Protein AF-A0A2X2KCP7-F1 (afdb_monomer)

Solvent-accessible surface area (backbone atoms only — not comparable to full-atom values): 16794 Å² total; per-residue (Å²): 126,57,73,61,57,48,52,51,52,54,21,58,73,41,33,92,79,25,43,43,53,68,56,51,32,62,75,68,71,49,55,72,69,56,51,51,53,50,57,75,68,59,82,57,96,58,45,43,80,45,77,58,93,63,26,36,27,56,40,73,38,77,89,48,43,71,60,51,49,52,53,47,54,68,58,53,75,65,64,74,50,72,68,33,47,55,52,48,51,52,34,67,79,54,49,75,34,38,72,66,55,52,25,62,75,65,73,43,91,47,66,70,34,52,52,49,36,41,75,69,48,37,28,46,76,42,76,55,90,90,44,92,60,53,23,32,34,66,34,71,57,32,33,65,61,59,75,40,94,52,79,82,73,53,86,62,91,88,54,55,74,67,56,51,55,46,47,58,52,45,32,66,38,46,62,47,56,66,57,56,66,47,55,42,44,44,31,55,53,46,28,69,39,66,77,44,52,46,71,56,34,46,50,39,24,60,71,51,40,25,26,52,73,85,42,73,40,48,68,88,78,48,64,40,42,85,85,58,51,39,26,49,80,86,43,73,64,57,79,71,83,86,81,86,80,92,74,90,74,62,88,88,54,39,87,35,82,74,61,99,81,77,58,56,33,57,52,74,80,47,76,90,52,91,69,89,79,78,75,77,91,129

Organism: Staphylococcus aureus (NCBI:txid1280)

Radius of gyration: 26.93 Å; Cα contacts (8 Å, |Δi|>4): 310; chains: 1; bounding box: 76×55×47 Å

Structure (mmCIF, N/CA/C/O backbone):
data_AF-A0A2X2KCP7-F1
#
_entry.id   AF-A0A2X2KCP7-F1
#
loop_
_atom_site.group_PDB
_atom_site.id
_atom_site.type_symbol
_atom_site.label_atom_id
_atom_site.label_alt_id
_atom_site.label_comp_id
_atom_site.label_asym_id
_atom_site.label_entity_id
_atom_site.label_seq_id
_atom_site.pdbx_PDB_ins_code
_atom_site.Cartn_x
_atom_site.Cartn_y
_atom_site.Cartn_z
_atom_site.occupancy
_atom_site.B_iso_or_equiv
_atom_site.auth_seq_id
_atom_site.auth_comp_id
_atom_site.auth_asym_id
_atom_site.auth_atom_id
_atom_site.pdbx_PDB_model_num
ATOM 1 N N . MET A 1 1 ? 27.061 -18.441 -12.074 1.00 63.06 1 MET A N 1
ATOM 2 C CA . MET A 1 1 ? 25.600 -18.555 -11.899 1.00 63.06 1 MET A CA 1
ATOM 3 C C . MET A 1 1 ? 25.009 -18.866 -13.257 1.00 63.06 1 MET A C 1
ATOM 5 O O . MET A 1 1 ? 25.619 -18.490 -14.251 1.00 63.06 1 MET A O 1
ATOM 9 N N . ASP A 1 2 ? 23.910 -19.602 -13.300 1.00 85.75 2 ASP A N 1
ATOM 10 C CA . ASP A 1 2 ? 23.111 -19.753 -14.513 1.00 85.75 2 ASP A CA 1
ATOM 11 C C . ASP A 1 2 ? 22.306 -18.470 -14.781 1.00 85.75 2 ASP A C 1
ATOM 13 O O . ASP A 1 2 ? 22.210 -17.591 -13.921 1.00 85.75 2 ASP A O 1
ATOM 17 N N . ASN A 1 3 ? 21.729 -18.348 -15.978 1.00 84.75 3 ASN A N 1
ATOM 18 C CA . ASN A 1 3 ? 20.985 -17.146 -16.357 1.00 84.75 3 ASN A CA 1
ATOM 19 C C . ASN A 1 3 ? 19.777 -16.892 -15.434 1.00 84.75 3 ASN A C 1
ATOM 21 O O . ASN A 1 3 ? 19.446 -15.735 -15.194 1.00 84.75 3 ASN A O 1
ATOM 25 N N . HIS A 1 4 ? 19.176 -17.938 -14.848 1.00 88.88 4 HIS A N 1
ATOM 26 C CA . HIS A 1 4 ? 18.100 -17.791 -13.860 1.00 88.88 4 HIS A CA 1
ATOM 27 C C . HIS A 1 4 ? 18.601 -17.156 -12.560 1.00 88.88 4 HIS A C 1
ATOM 29 O O . HIS A 1 4 ? 17.991 -16.205 -12.076 1.00 88.88 4 HIS A O 1
ATOM 35 N N . GLY A 1 5 ? 19.730 -17.624 -12.014 1.00 90.25 5 GLY A N 1
ATOM 36 C CA . GLY A 1 5 ? 20.320 -17.035 -10.813 1.00 90.25 5 GLY A CA 1
ATOM 37 C C . GLY A 1 5 ? 20.789 -15.593 -11.023 1.00 90.25 5 GLY A C 1
ATOM 38 O O . GLY A 1 5 ? 20.675 -14.773 -10.112 1.00 90.25 5 GLY A O 1
ATOM 39 N N . ILE A 1 6 ? 21.277 -15.257 -12.224 1.00 94.38 6 ILE A N 1
ATOM 40 C CA . ILE A 1 6 ? 21.655 -13.878 -12.572 1.00 94.38 6 ILE A CA 1
ATOM 41 C C . ILE A 1 6 ? 20.408 -12.991 -12.663 1.00 94.38 6 ILE A C 1
ATOM 43 O O . ILE A 1 6 ? 20.383 -11.935 -12.035 1.00 94.38 6 ILE A O 1
ATOM 47 N N . LEU A 1 7 ? 19.363 -13.426 -13.377 1.00 94.88 7 LEU A N 1
ATOM 48 C CA . LEU A 1 7 ? 18.097 -12.695 -13.481 1.00 94.88 7 LEU A CA 1
ATOM 49 C C . LEU A 1 7 ? 17.468 -12.458 -12.100 1.00 94.88 7 LEU A C 1
ATOM 51 O O . LEU A 1 7 ? 17.093 -11.329 -11.789 1.00 94.88 7 LEU A O 1
ATOM 55 N N . GLU A 1 8 ? 17.404 -13.490 -11.254 1.00 94.75 8 GLU A N 1
ATOM 56 C CA . GLU A 1 8 ? 16.904 -13.369 -9.879 1.00 94.75 8 GLU A CA 1
ATOM 57 C C . GLU A 1 8 ? 17.719 -12.349 -9.079 1.00 94.75 8 GLU A C 1
ATOM 59 O O . GLU A 1 8 ? 17.141 -11.489 -8.422 1.00 94.75 8 GLU A O 1
ATOM 64 N N . SER A 1 9 ? 19.051 -12.398 -9.174 1.00 93.88 9 SER A N 1
ATOM 65 C CA . SER A 1 9 ? 19.932 -11.469 -8.458 1.00 93.88 9 SER A CA 1
ATOM 66 C C . SER A 1 9 ? 19.733 -10.020 -8.911 1.00 93.88 9 SER A C 1
ATOM 68 O O . SER A 1 9 ? 19.700 -9.115 -8.075 1.00 93.88 9 SER A O 1
ATOM 70 N N . LEU A 1 10 ? 19.581 -9.793 -10.220 1.00 95.06 10 LEU A N 1
ATOM 71 C CA . LEU A 1 10 ? 19.327 -8.468 -10.790 1.00 95.06 10 LEU A CA 1
ATOM 72 C C . LEU A 1 10 ? 17.987 -7.906 -10.305 1.00 95.06 10 LEU A C 1
ATOM 74 O O . LEU A 1 10 ? 17.943 -6.790 -9.790 1.00 95.06 10 LEU A O 1
ATOM 78 N N . LEU A 1 11 ? 16.914 -8.695 -10.403 1.00 92.25 11 LEU A N 1
ATOM 79 C CA . LEU A 1 11 ? 15.578 -8.274 -9.981 1.00 92.25 11 LEU A CA 1
ATOM 80 C C . LEU A 1 11 ? 15.467 -8.115 -8.459 1.00 92.25 11 LEU A C 1
ATOM 82 O O . LEU A 1 11 ? 14.824 -7.182 -7.992 1.00 92.25 11 LEU A O 1
ATOM 86 N N . PHE A 1 12 ? 16.124 -8.977 -7.678 1.00 92.75 12 PHE A N 1
ATOM 87 C CA . PHE A 1 12 ? 16.194 -8.833 -6.223 1.00 92.75 12 PHE A CA 1
ATOM 88 C C . PHE A 1 12 ? 16.907 -7.538 -5.819 1.00 92.75 12 PHE A C 1
ATOM 90 O O . PHE A 1 12 ? 16.464 -6.852 -4.903 1.00 92.75 12 PHE A O 1
ATOM 97 N N . THR A 1 13 ? 17.992 -7.190 -6.516 1.00 86.25 13 THR A N 1
ATOM 98 C CA . THR A 1 13 ? 18.746 -5.954 -6.258 1.00 86.25 13 THR A CA 1
ATOM 99 C C . THR A 1 13 ? 17.940 -4.712 -6.635 1.00 86.25 13 THR A C 1
ATOM 101 O O . THR A 1 13 ? 18.013 -3.711 -5.930 1.00 86.25 13 THR A O 1
ATOM 104 N N . ALA A 1 14 ? 17.159 -4.783 -7.716 1.00 80.19 14 ALA A N 1
ATOM 105 C CA . ALA A 1 14 ? 16.274 -3.703 -8.147 1.00 80.19 14 ALA A CA 1
ATOM 106 C C . ALA A 1 14 ? 15.055 -3.507 -7.225 1.00 80.19 14 ALA A C 1
ATOM 108 O O . ALA A 1 14 ? 14.468 -2.428 -7.195 1.00 80.19 14 ALA A O 1
ATOM 109 N N . GLY A 1 15 ? 14.680 -4.531 -6.452 1.00 79.50 15 GLY A N 1
ATOM 110 C CA . GLY A 1 15 ? 13.575 -4.455 -5.502 1.00 79.50 15 GLY A CA 1
ATOM 111 C C . GLY A 1 15 ? 12.239 -4.147 -6.182 1.00 79.50 15 GLY A C 1
ATOM 112 O O . GLY A 1 15 ? 11.925 -4.702 -7.235 1.00 79.50 15 GLY A O 1
ATOM 113 N N . ASP A 1 16 ? 11.456 -3.261 -5.565 1.00 73.75 16 ASP A N 1
ATOM 114 C CA . ASP A 1 16 ? 10.086 -2.949 -5.989 1.00 73.75 16 ASP A CA 1
ATOM 115 C C . ASP A 1 16 ? 10.025 -2.096 -7.272 1.00 73.75 16 ASP A C 1
ATOM 117 O O . ASP A 1 16 ? 9.006 -2.104 -7.961 1.00 73.75 16 ASP A O 1
ATOM 121 N N . GLU A 1 17 ? 11.107 -1.385 -7.614 1.00 73.88 17 GLU A N 1
ATOM 122 C CA . GLU A 1 17 ? 11.210 -0.607 -8.859 1.00 73.88 17 GLU A CA 1
ATOM 123 C C . GLU A 1 17 ? 11.327 -1.516 -10.091 1.00 73.88 17 GLU A C 1
ATOM 125 O O . GLU A 1 17 ? 10.847 -1.166 -11.170 1.00 73.88 17 GLU A O 1
ATOM 130 N N . GLY A 1 18 ? 11.922 -2.703 -9.925 1.00 88.00 18 GLY A N 1
ATOM 131 C CA . GLY A 1 18 ? 12.154 -3.664 -10.999 1.00 88.00 18 GLY A CA 1
ATOM 132 C C . GLY A 1 18 ? 13.149 -3.197 -12.065 1.00 88.00 18 GLY A C 1
ATOM 133 O O . GLY A 1 18 ? 13.881 -2.226 -11.896 1.00 88.00 18 GLY A O 1
ATOM 134 N N . LEU A 1 19 ? 13.199 -3.928 -13.181 1.00 91.25 19 LEU A N 1
ATOM 135 C CA . LEU A 1 19 ? 14.053 -3.613 -14.332 1.00 91.25 19 LEU A CA 1
ATOM 136 C C . LEU A 1 19 ? 13.251 -3.628 -15.631 1.00 91.25 19 LEU A C 1
ATOM 138 O O . LEU A 1 19 ? 12.444 -4.534 -15.861 1.00 91.25 19 LEU A O 1
ATOM 142 N N . ASP A 1 20 ? 13.492 -2.642 -16.493 1.00 94.38 20 ASP A N 1
ATOM 143 C CA . ASP A 1 20 ? 12.866 -2.572 -17.813 1.00 94.38 20 ASP A CA 1
ATOM 144 C C . ASP A 1 20 ? 13.364 -3.703 -18.729 1.00 94.38 20 ASP A C 1
ATOM 146 O O . ASP A 1 20 ? 14.530 -4.105 -18.683 1.00 94.38 20 ASP A O 1
ATOM 150 N N . GLU A 1 21 ? 12.487 -4.186 -19.614 1.00 94.25 21 GLU A N 1
ATOM 151 C CA . GLU A 1 21 ? 12.781 -5.225 -20.608 1.00 94.25 21 GLU A CA 1
ATOM 152 C C . GLU A 1 21 ? 14.071 -4.918 -21.382 1.00 94.25 21 GLU A C 1
ATOM 154 O O . GLU A 1 21 ? 14.902 -5.806 -21.549 1.00 94.25 21 GLU A O 1
ATOM 159 N N . LYS A 1 22 ? 14.296 -3.666 -21.801 1.00 93.69 22 LYS A N 1
ATOM 160 C CA . LYS A 1 22 ? 15.506 -3.299 -22.554 1.00 93.69 22 LYS A CA 1
ATOM 161 C C . LYS A 1 22 ? 16.770 -3.431 -21.715 1.00 93.69 22 LYS A C 1
ATOM 163 O O . LYS A 1 22 ? 17.773 -3.917 -22.227 1.00 93.69 22 LYS A O 1
ATOM 168 N N . GLN A 1 23 ? 16.708 -3.035 -20.444 1.00 93.75 23 GLN A N 1
ATOM 169 C CA . GLN A 1 23 ? 17.841 -3.145 -19.526 1.00 93.75 23 GLN A CA 1
ATOM 170 C C . GLN A 1 23 ? 18.202 -4.612 -19.294 1.00 93.75 23 GLN A C 1
ATOM 172 O O . GLN A 1 23 ? 19.376 -4.964 -19.308 1.00 93.75 23 GLN A O 1
ATOM 177 N N . LEU A 1 24 ? 17.202 -5.483 -19.130 1.00 95.81 24 LEU A N 1
ATOM 178 C CA . LEU A 1 24 ? 17.434 -6.918 -18.963 1.00 95.81 24 LEU A CA 1
ATOM 179 C C . LEU A 1 24 ? 18.049 -7.553 -20.210 1.00 95.81 24 LEU A C 1
ATOM 181 O O . LEU A 1 24 ? 18.986 -8.333 -20.079 1.00 95.81 24 LEU A O 1
ATOM 185 N N . LEU A 1 25 ? 17.560 -7.205 -21.404 1.00 96.44 25 LEU A N 1
ATOM 186 C CA . LEU A 1 25 ? 18.119 -7.704 -22.665 1.00 96.44 25 LEU A CA 1
ATOM 187 C C . LEU A 1 25 ? 19.577 -7.270 -22.854 1.00 96.44 25 LEU A C 1
ATOM 189 O O . LEU A 1 25 ? 20.400 -8.079 -23.270 1.00 96.44 25 LEU A O 1
ATOM 193 N N . GLU A 1 26 ? 19.895 -6.017 -22.517 1.00 95.81 26 GLU A N 1
ATOM 194 C CA . GLU A 1 26 ? 21.250 -5.468 -22.614 1.00 95.81 26 GLU A CA 1
ATOM 195 C C . GLU A 1 26 ? 22.205 -6.087 -21.583 1.00 95.81 26 GLU A C 1
ATOM 197 O O . GLU A 1 26 ? 23.305 -6.501 -21.937 1.00 95.81 26 GLU A O 1
ATOM 202 N N . ILE A 1 27 ? 21.789 -6.194 -20.317 1.00 95.81 27 ILE A N 1
ATOM 203 C CA . ILE A 1 27 ? 22.639 -6.712 -19.232 1.00 95.81 27 ILE A CA 1
ATOM 204 C C . ILE A 1 27 ? 22.881 -8.217 -19.375 1.00 95.81 27 ILE A C 1
ATOM 206 O O . ILE A 1 27 ? 23.988 -8.689 -19.111 1.00 95.81 27 ILE A O 1
ATOM 210 N N . LEU A 1 28 ? 21.849 -8.980 -19.746 1.00 94.19 28 LEU A N 1
ATOM 211 C CA . LEU A 1 28 ? 21.950 -10.433 -19.896 1.00 94.19 28 LEU A CA 1
ATOM 212 C C . LEU A 1 28 ? 22.522 -10.847 -21.257 1.00 94.19 28 LEU A C 1
ATOM 214 O O . LEU A 1 28 ? 22.879 -12.013 -21.406 1.00 94.19 28 LEU A O 1
ATOM 218 N N . ASP A 1 29 ? 22.610 -9.917 -22.215 1.00 95.38 29 ASP A N 1
ATOM 219 C CA . ASP A 1 29 ? 23.020 -10.164 -23.603 1.00 95.38 29 ASP A CA 1
ATOM 220 C C . ASP A 1 29 ? 22.206 -11.301 -24.250 1.00 95.38 29 ASP A C 1
ATOM 222 O O . ASP A 1 29 ? 22.735 -12.284 -24.775 1.00 95.38 29 ASP A O 1
ATOM 226 N N . ILE A 1 30 ? 20.874 -11.199 -24.153 1.00 95.44 30 ILE A N 1
ATOM 227 C CA . ILE A 1 30 ? 19.931 -12.197 -24.679 1.00 95.44 30 ILE A CA 1
ATOM 228 C C . ILE A 1 30 ? 18.851 -11.563 -25.550 1.00 95.44 30 ILE A C 1
ATOM 230 O O . ILE A 1 30 ? 18.526 -10.381 -25.447 1.00 95.44 30 ILE A O 1
ATOM 234 N N . SER A 1 31 ? 18.253 -12.385 -26.408 1.00 95.69 31 SER A N 1
ATOM 235 C CA . SER A 1 31 ? 17.076 -12.002 -27.184 1.00 95.69 31 SER A CA 1
ATOM 236 C C . SER A 1 31 ? 15.804 -11.981 -26.334 1.00 95.69 31 SER A C 1
ATOM 238 O O . SER A 1 31 ? 15.720 -12.580 -25.261 1.00 95.69 31 SER A O 1
ATOM 240 N N . LYS A 1 32 ? 14.768 -11.320 -26.857 1.00 93.81 32 LYS A N 1
ATOM 241 C CA . LYS A 1 32 ? 13.452 -11.258 -26.217 1.00 93.81 32 LYS A CA 1
ATOM 242 C C . LYS A 1 32 ? 12.838 -12.638 -25.989 1.00 93.81 32 LYS A C 1
ATOM 244 O O . LYS A 1 32 ? 12.307 -12.879 -24.912 1.00 93.81 32 LYS A O 1
ATOM 249 N N . ASP A 1 33 ? 12.949 -13.534 -26.964 1.00 94.75 33 ASP A N 1
ATOM 250 C CA . ASP A 1 33 ? 12.390 -14.886 -26.859 1.00 94.75 33 ASP A CA 1
ATOM 251 C C . ASP A 1 33 ? 13.095 -15.689 -25.758 1.00 94.75 33 ASP A C 1
ATOM 253 O O . ASP A 1 33 ? 12.444 -16.351 -24.955 1.00 94.75 33 ASP A O 1
ATOM 257 N N . GLN A 1 34 ? 14.419 -15.538 -25.647 1.00 94.56 34 GLN A N 1
ATOM 258 C CA . GLN A 1 34 ? 15.198 -16.146 -24.567 1.00 94.56 34 GLN A CA 1
ATOM 259 C C . GLN A 1 34 ? 14.837 -15.571 -23.195 1.00 94.56 34 GLN A C 1
ATOM 261 O O . GLN A 1 34 ? 14.787 -16.321 -22.227 1.00 94.56 34 GLN A O 1
ATOM 266 N N . LEU A 1 35 ? 14.577 -14.263 -23.090 1.00 94.62 35 LEU A N 1
ATOM 267 C CA . LEU A 1 35 ? 14.130 -13.653 -21.835 1.00 94.62 35 LEU A CA 1
ATOM 268 C C . LEU A 1 35 ? 12.757 -14.192 -21.410 1.00 94.62 35 LEU A C 1
ATOM 270 O O . LEU A 1 35 ? 12.562 -14.491 -20.235 1.00 94.62 35 LEU A O 1
ATOM 274 N N . VAL A 1 36 ? 11.822 -14.341 -22.352 1.00 93.19 36 VAL A N 1
ATOM 275 C CA . VAL A 1 36 ? 10.499 -14.925 -22.080 1.00 93.19 36 VAL A CA 1
ATOM 276 C C . VAL A 1 36 ? 10.642 -16.362 -21.585 1.00 93.19 36 VAL A C 1
ATOM 278 O O . VAL A 1 36 ? 10.112 -16.686 -20.526 1.00 93.19 36 VAL A O 1
ATOM 281 N N . GLU A 1 37 ? 11.421 -17.191 -22.281 1.00 93.62 37 GLU A N 1
ATOM 282 C CA . GLU A 1 37 ? 11.680 -18.578 -21.875 1.00 93.62 37 GLU A CA 1
ATOM 283 C C . GLU A 1 37 ? 12.342 -18.657 -20.489 1.00 93.62 37 GLU A C 1
ATOM 285 O O . GLU A 1 37 ? 11.990 -19.506 -19.669 1.00 93.62 37 GLU A O 1
ATOM 290 N N . LEU A 1 38 ? 13.276 -17.750 -20.194 1.00 93.94 38 LEU A N 1
ATOM 291 C CA . LEU A 1 38 ? 13.962 -17.680 -18.903 1.00 93.94 38 LEU A CA 1
ATOM 292 C C . LEU A 1 38 ? 13.004 -17.324 -17.755 1.00 93.94 38 LEU A C 1
ATOM 294 O O . LEU A 1 38 ? 13.152 -17.819 -16.641 1.00 93.94 38 LEU A O 1
ATOM 298 N N . ILE A 1 39 ? 12.013 -16.474 -18.021 1.00 93.38 39 ILE A N 1
ATOM 299 C CA . ILE A 1 39 ? 10.997 -16.084 -17.039 1.00 93.38 39 ILE A CA 1
ATOM 300 C C . ILE A 1 39 ? 9.954 -17.190 -16.862 1.00 93.38 39 ILE A C 1
ATOM 302 O O . ILE A 1 39 ? 9.570 -17.481 -15.733 1.00 93.38 39 ILE A O 1
ATOM 306 N N . GLU A 1 40 ? 9.509 -17.829 -17.945 1.00 91.25 40 GLU A N 1
ATOM 307 C CA . GLU A 1 40 ? 8.538 -18.930 -17.882 1.00 91.25 40 GLU A CA 1
ATOM 308 C C . GLU A 1 40 ? 9.088 -20.145 -17.127 1.00 91.25 40 GLU A C 1
ATOM 310 O O . GLU A 1 40 ? 8.352 -20.809 -16.396 1.00 91.25 40 GLU A O 1
ATOM 315 N N . ASN A 1 41 ? 10.390 -20.406 -17.258 1.00 91.88 41 ASN A N 1
ATOM 316 C CA . ASN A 1 41 ? 11.069 -21.493 -16.556 1.00 91.88 41 ASN A CA 1
ATOM 317 C C . ASN A 1 41 ? 11.580 -21.101 -15.159 1.00 91.88 41 ASN A C 1
ATOM 319 O O . ASN A 1 41 ? 12.076 -21.960 -14.422 1.00 91.88 41 ASN A O 1
ATOM 323 N N . TYR A 1 42 ? 11.442 -19.833 -14.760 1.00 93.12 42 TYR A N 1
ATOM 324 C CA . TYR A 1 42 ? 11.824 -19.393 -13.426 1.00 93.12 42 TYR A CA 1
ATOM 325 C C . TYR A 1 42 ? 10.922 -20.033 -12.364 1.00 93.12 42 TYR A C 1
ATOM 327 O O . TYR A 1 42 ? 9.708 -19.827 -12.323 1.00 93.12 42 TYR A O 1
ATOM 335 N N . SER A 1 43 ? 11.535 -20.780 -11.446 1.00 90.31 43 SER A N 1
ATOM 336 C CA . SER A 1 43 ? 10.834 -21.430 -10.343 1.00 90.31 43 SER A CA 1
ATOM 337 C C . SER A 1 43 ? 11.571 -21.216 -9.028 1.00 90.31 43 SER A C 1
ATOM 339 O O . SER A 1 43 ? 12.641 -21.774 -8.793 1.00 90.31 43 SER A O 1
ATOM 341 N N . SER A 1 44 ? 10.937 -20.474 -8.123 1.00 92.00 44 SER A N 1
ATOM 342 C CA . SER A 1 44 ? 11.362 -20.312 -6.733 1.00 92.00 44 SER A CA 1
ATOM 343 C C . SER A 1 44 ? 10.277 -20.803 -5.775 1.00 92.00 44 SER A C 1
ATOM 345 O O . SER A 1 44 ? 9.110 -20.934 -6.145 1.00 92.00 44 SER A O 1
ATOM 347 N N . HIS A 1 45 ? 10.641 -21.110 -4.527 1.00 90.62 45 HIS A N 1
ATOM 348 C CA . HIS A 1 45 ? 9.696 -21.624 -3.529 1.00 90.62 45 HIS A CA 1
ATOM 349 C C . HIS A 1 45 ? 8.695 -20.556 -3.077 1.00 90.62 45 HIS A C 1
ATOM 351 O O . HIS A 1 45 ? 7.516 -20.864 -2.928 1.00 90.62 45 HIS A O 1
ATOM 357 N N . GLY A 1 46 ? 9.146 -19.310 -2.901 1.00 90.12 46 GLY A N 1
ATOM 358 C CA . GLY A 1 46 ? 8.326 -18.214 -2.367 1.00 90.12 46 GLY A CA 1
ATOM 359 C C . GLY A 1 46 ? 8.249 -16.971 -3.250 1.00 90.12 46 GLY A C 1
ATOM 360 O O . GLY A 1 46 ? 7.472 -16.071 -2.940 1.00 90.12 46 GLY A O 1
ATOM 361 N N . LEU A 1 47 ? 9.027 -16.914 -4.333 1.00 94.31 47 LEU A N 1
ATOM 362 C CA . LEU A 1 47 ? 9.120 -15.752 -5.216 1.00 94.31 47 LEU A CA 1
ATOM 363 C C . LEU A 1 47 ? 8.629 -16.087 -6.626 1.00 94.31 47 LEU A C 1
ATOM 365 O O . LEU A 1 47 ? 8.652 -17.250 -7.041 1.00 94.31 47 LEU A O 1
ATOM 369 N N . ILE A 1 48 ? 8.179 -15.062 -7.342 1.00 93.56 48 ILE A N 1
ATOM 370 C CA . ILE A 1 48 ? 7.776 -15.101 -8.752 1.00 93.56 48 ILE A CA 1
ATOM 371 C C . ILE A 1 48 ? 8.206 -13.813 -9.443 1.00 93.56 48 ILE A C 1
ATOM 373 O O . ILE A 1 48 ? 8.230 -12.748 -8.829 1.00 93.56 48 ILE A O 1
ATOM 377 N N . ILE A 1 49 ? 8.488 -13.895 -10.737 1.00 94.19 49 ILE A N 1
ATOM 378 C CA . ILE A 1 49 ? 8.732 -12.715 -11.562 1.00 94.19 49 ILE A CA 1
ATOM 379 C C . ILE A 1 49 ? 7.392 -12.287 -12.163 1.00 94.19 49 ILE A C 1
ATOM 381 O O . ILE A 1 49 ? 6.727 -13.076 -12.832 1.00 94.19 49 ILE A O 1
ATOM 385 N N . GLN A 1 50 ? 6.982 -11.049 -11.905 1.00 86.94 50 GLN A N 1
ATOM 386 C CA . GLN A 1 50 ? 5.806 -10.439 -12.525 1.00 86.94 50 GLN A CA 1
ATOM 387 C C . GLN A 1 50 ? 6.224 -9.324 -13.472 1.00 86.94 50 GLN A C 1
ATOM 389 O O . GLN A 1 50 ? 7.235 -8.657 -13.261 1.00 86.94 50 GLN A O 1
ATOM 394 N N . ARG A 1 51 ? 5.419 -9.112 -14.513 1.00 86.69 51 ARG A N 1
ATOM 395 C CA . ARG A 1 51 ? 5.602 -8.036 -15.483 1.00 86.69 51 ARG A CA 1
ATOM 396 C C . ARG A 1 51 ? 4.539 -6.960 -15.273 1.00 86.69 51 ARG A C 1
ATOM 398 O O . ARG A 1 51 ? 3.348 -7.253 -15.355 1.00 86.69 51 ARG A O 1
ATOM 405 N N . PHE A 1 52 ? 4.971 -5.716 -15.103 1.00 75.88 52 PHE A N 1
ATOM 406 C CA . PHE A 1 52 ? 4.128 -4.524 -15.057 1.00 75.88 52 PHE A CA 1
ATOM 407 C C . PHE A 1 52 ? 4.530 -3.590 -16.202 1.00 75.88 52 PHE A C 1
ATOM 409 O O . PHE A 1 52 ? 5.582 -2.959 -16.174 1.00 75.88 52 PHE A O 1
ATOM 416 N N . GLY A 1 53 ? 3.717 -3.527 -17.260 1.00 84.75 53 GLY A N 1
ATOM 417 C CA . GLY A 1 53 ? 4.077 -2.772 -18.464 1.00 84.75 53 GLY A CA 1
ATOM 418 C C . GLY A 1 53 ? 5.320 -3.353 -19.150 1.00 84.75 53 GLY A C 1
ATOM 419 O O . GLY A 1 53 ? 5.275 -4.466 -19.682 1.00 84.75 53 GLY A O 1
ATOM 420 N N . THR A 1 54 ? 6.423 -2.605 -19.168 1.00 85.50 54 THR A N 1
ATOM 421 C CA . THR A 1 54 ? 7.730 -3.059 -19.684 1.00 85.50 54 THR A CA 1
ATOM 422 C C . THR A 1 54 ? 8.694 -3.502 -18.588 1.00 85.50 54 THR A C 1
ATOM 424 O O . THR A 1 54 ? 9.747 -4.046 -18.906 1.00 85.50 54 THR A O 1
ATOM 427 N N . THR A 1 55 ? 8.318 -3.341 -17.322 1.00 85.62 55 THR A N 1
ATOM 428 C CA . THR A 1 55 ? 9.162 -3.631 -16.165 1.00 85.62 55 THR A CA 1
ATOM 429 C C . THR A 1 55 ? 8.887 -5.026 -15.623 1.00 85.62 55 THR A C 1
ATOM 431 O O . THR A 1 55 ? 7.732 -5.443 -15.506 1.00 85.62 55 THR A O 1
ATOM 434 N N . TYR A 1 56 ? 9.943 -5.742 -15.254 1.00 90.25 56 TYR A N 1
ATOM 435 C CA . TYR A 1 56 ? 9.866 -7.004 -14.528 1.00 90.25 56 TYR A CA 1
ATOM 436 C C . TYR A 1 56 ? 10.276 -6.790 -13.074 1.00 90.25 56 TYR A C 1
ATOM 438 O O . TYR A 1 56 ? 11.253 -6.097 -12.798 1.00 90.25 56 TYR A O 1
ATOM 446 N N . VAL A 1 57 ? 9.529 -7.389 -12.149 1.00 85.25 57 VAL A N 1
ATOM 447 C CA . VAL A 1 57 ? 9.707 -7.240 -10.700 1.00 85.25 57 VAL A CA 1
ATOM 448 C C . VAL A 1 57 ? 9.692 -8.618 -10.053 1.00 85.25 57 VAL A C 1
ATOM 450 O O . VAL A 1 57 ? 8.837 -9.455 -10.365 1.00 85.25 57 VAL A O 1
ATOM 453 N N . LEU A 1 58 ? 10.618 -8.854 -9.125 1.00 90.88 58 LEU A N 1
ATOM 454 C CA . LEU A 1 58 ? 10.591 -10.042 -8.281 1.00 90.88 58 LEU A CA 1
ATOM 455 C C . LEU A 1 58 ? 9.605 -9.810 -7.135 1.00 90.88 58 LEU A C 1
ATOM 457 O O . LEU A 1 58 ? 9.795 -8.941 -6.293 1.00 90.88 58 LEU A O 1
ATOM 461 N N . THR A 1 59 ? 8.535 -10.590 -7.108 1.00 87.75 59 THR A N 1
ATOM 462 C CA . THR A 1 59 ? 7.449 -10.462 -6.133 1.00 87.75 59 THR A CA 1
ATOM 463 C C . THR A 1 59 ? 7.280 -11.751 -5.343 1.00 87.75 59 THR A C 1
ATOM 465 O O . THR A 1 59 ? 7.883 -12.784 -5.643 1.00 87.75 59 THR A O 1
ATOM 468 N N . THR A 1 60 ? 6.457 -11.698 -4.303 1.00 88.44 60 THR A N 1
ATOM 469 C CA . THR A 1 60 ? 6.143 -12.870 -3.488 1.00 88.44 60 THR A CA 1
ATOM 470 C C . THR A 1 60 ? 4.962 -13.638 -4.064 1.00 88.44 60 THR A C 1
ATOM 472 O O . THR A 1 60 ? 4.038 -13.083 -4.660 1.00 88.44 60 THR A O 1
ATOM 475 N N . LYS A 1 61 ? 4.994 -14.952 -3.872 1.00 89.88 61 LYS A N 1
ATOM 476 C CA . LYS A 1 61 ? 3.887 -15.845 -4.191 1.00 89.88 61 LYS A CA 1
ATOM 477 C C . LYS A 1 61 ? 2.667 -15.561 -3.316 1.00 89.88 61 LYS A C 1
ATOM 479 O O . LYS A 1 61 ? 2.799 -15.264 -2.128 1.00 89.88 61 LYS A O 1
ATOM 484 N N . LYS A 1 62 ? 1.467 -15.719 -3.885 1.00 80.06 62 LYS A N 1
ATOM 485 C CA . LYS A 1 62 ? 0.193 -15.437 -3.200 1.00 80.06 62 LYS A CA 1
ATOM 486 C C . LYS A 1 62 ? -0.011 -16.314 -1.960 1.00 80.06 62 LYS A C 1
ATOM 488 O O . LYS A 1 62 ? -0.628 -15.883 -0.996 1.00 80.06 62 LYS A O 1
ATOM 493 N N . GLU A 1 63 ? 0.547 -17.517 -1.952 1.00 88.75 63 GLU A N 1
ATOM 494 C CA . GLU A 1 63 ? 0.517 -18.455 -0.829 1.00 88.75 63 GLU A CA 1
ATOM 495 C C . GLU A 1 63 ? 1.171 -17.881 0.436 1.00 88.75 63 GLU A C 1
ATOM 497 O O . GLU A 1 63 ? 0.788 -18.242 1.548 1.00 88.75 63 GLU A O 1
ATOM 502 N N . ALA A 1 64 ? 2.129 -16.961 0.284 1.00 83.19 64 ALA A N 1
ATOM 503 C CA . ALA A 1 64 ? 2.786 -16.294 1.401 1.00 83.19 64 ALA A CA 1
ATOM 504 C C . ALA A 1 64 ? 1.999 -15.084 1.940 1.00 83.19 64 ALA A C 1
ATOM 506 O O . ALA A 1 64 ? 2.424 -14.509 2.944 1.00 83.19 64 ALA A O 1
ATOM 507 N N . SER A 1 65 ? 0.868 -14.696 1.324 1.00 76.25 65 SER A N 1
ATOM 508 C CA . SER A 1 65 ? 0.180 -13.432 1.637 1.00 76.25 65 SER A CA 1
ATOM 509 C C . SER A 1 65 ? -0.170 -13.310 3.118 1.00 76.25 65 SER A C 1
ATOM 511 O O . SER A 1 65 ? 0.166 -12.305 3.724 1.00 76.25 65 SER A O 1
ATOM 513 N N . MET A 1 66 ? -0.709 -14.368 3.737 1.00 78.75 66 MET A N 1
ATOM 514 C CA . MET A 1 66 ? -1.077 -14.371 5.159 1.00 78.75 66 MET A CA 1
ATOM 515 C C . MET A 1 66 ? 0.105 -14.020 6.076 1.00 78.75 66 MET A C 1
ATOM 517 O O . MET A 1 66 ? -0.050 -13.266 7.034 1.00 78.75 66 MET A O 1
ATOM 521 N N . TYR A 1 67 ? 1.292 -14.563 5.801 1.00 82.38 67 TYR A N 1
ATOM 522 C CA . TYR A 1 67 ? 2.484 -14.317 6.616 1.00 82.38 67 TYR A CA 1
ATOM 523 C C . TYR A 1 67 ? 3.086 -12.937 6.339 1.00 82.38 67 TYR A C 1
ATOM 525 O O . TYR A 1 67 ? 3.582 -12.278 7.253 1.00 82.38 67 TYR A O 1
ATOM 533 N N . ILE A 1 68 ? 3.025 -12.485 5.086 1.00 77.88 68 ILE A N 1
ATOM 534 C CA . ILE A 1 68 ? 3.468 -11.148 4.683 1.00 77.88 68 ILE A CA 1
ATOM 535 C C . ILE A 1 68 ? 2.552 -10.083 5.292 1.00 77.88 68 ILE A C 1
ATOM 537 O O . ILE A 1 68 ? 3.049 -9.092 5.815 1.00 77.88 68 ILE A O 1
ATOM 541 N N . GLU A 1 69 ? 1.239 -10.310 5.305 1.00 68.31 69 GLU A N 1
ATOM 542 C CA . GLU A 1 69 ? 0.248 -9.469 5.981 1.00 68.31 69 GLU A CA 1
ATOM 543 C C . GLU A 1 69 ? 0.566 -9.360 7.474 1.00 68.31 69 GLU A C 1
ATOM 545 O O . GLU A 1 69 ? 0.687 -8.250 7.979 1.00 68.31 69 GLU A O 1
ATOM 550 N N . GLN A 1 70 ? 0.828 -10.475 8.165 1.00 69.44 70 GLN A N 1
ATOM 551 C CA . GLN A 1 70 ? 1.238 -10.456 9.577 1.00 69.44 70 GLN A CA 1
ATOM 552 C C . GLN A 1 70 ? 2.549 -9.691 9.809 1.00 69.44 70 GLN A C 1
ATOM 554 O O . GLN A 1 70 ? 2.670 -8.942 10.781 1.00 69.44 70 GLN A O 1
ATOM 559 N N . LEU A 1 71 ? 3.537 -9.853 8.924 1.00 68.62 71 LEU A N 1
ATOM 560 C CA . LEU A 1 71 ? 4.795 -9.106 8.983 1.00 68.62 71 LEU A CA 1
ATOM 561 C C . LEU A 1 71 ? 4.555 -7.601 8.795 1.00 68.62 71 LEU A C 1
ATOM 563 O O . LEU A 1 71 ? 5.153 -6.786 9.500 1.00 68.62 71 LEU A O 1
ATOM 567 N N . ILE A 1 72 ? 3.684 -7.229 7.857 1.00 61.00 72 ILE A N 1
ATOM 568 C CA . ILE A 1 72 ? 3.294 -5.840 7.610 1.00 61.00 72 ILE A CA 1
ATOM 569 C C . ILE A 1 72 ? 2.500 -5.292 8.797 1.00 61.00 72 ILE A C 1
ATOM 571 O O . ILE A 1 72 ? 2.768 -4.169 9.193 1.00 61.00 72 ILE A O 1
ATOM 575 N N . GLU A 1 73 ? 1.594 -6.053 9.412 1.00 56.88 73 GLU A N 1
ATOM 576 C CA . GLU A 1 73 ? 0.820 -5.651 10.598 1.00 56.88 73 GLU A CA 1
ATOM 577 C C . GLU A 1 73 ? 1.704 -5.435 11.833 1.00 56.88 73 GLU A C 1
ATOM 579 O O . GLU A 1 73 ? 1.541 -4.461 12.569 1.00 56.88 73 GLU A O 1
ATOM 584 N N . GLN A 1 74 ? 2.704 -6.294 12.042 1.00 57.44 74 GLN A N 1
ATOM 585 C CA . GLN A 1 74 ? 3.713 -6.074 13.082 1.00 57.44 74 GLN A CA 1
ATOM 586 C C . GLN A 1 74 ? 4.545 -4.821 12.795 1.00 57.44 74 GLN A C 1
ATOM 588 O O . GLN A 1 74 ? 4.862 -4.062 13.712 1.00 57.44 74 GLN A O 1
ATOM 593 N N . LYS A 1 75 ? 4.857 -4.562 11.520 1.00 49.38 75 LYS A N 1
ATOM 594 C CA . LYS A 1 75 ? 5.515 -3.322 11.099 1.00 49.38 75 LYS A CA 1
ATOM 595 C C . LYS A 1 75 ? 4.574 -2.111 11.138 1.00 49.38 75 LYS A C 1
ATOM 597 O O . LYS A 1 75 ? 5.070 -1.016 11.353 1.00 49.38 75 LYS A O 1
ATOM 602 N N . SER A 1 76 ? 3.254 -2.261 10.997 1.00 48.78 76 SER A N 1
ATOM 603 C CA . SER A 1 76 ? 2.265 -1.168 10.921 1.00 48.78 76 SER A CA 1
ATOM 604 C C . SER A 1 76 ? 1.846 -0.612 12.283 1.00 48.78 76 SER A C 1
ATOM 606 O O . SER A 1 76 ? 1.259 0.470 12.346 1.00 48.78 76 SER A O 1
ATOM 608 N N . GLN A 1 77 ? 2.269 -1.242 13.389 1.00 47.09 77 GLN A N 1
ATOM 609 C CA . GLN A 1 77 ? 2.291 -0.595 14.714 1.00 47.09 77 GLN A CA 1
ATOM 610 C C . GLN A 1 77 ? 3.109 0.715 14.724 1.00 47.09 77 GLN A C 1
ATOM 612 O O . GLN A 1 77 ? 3.026 1.511 15.655 1.00 47.09 77 GLN A O 1
ATOM 617 N N . MET A 1 78 ? 3.839 0.990 13.644 1.00 49.50 78 MET A N 1
ATOM 618 C CA . MET A 1 78 ? 4.479 2.249 13.297 1.00 49.50 78 MET A CA 1
ATOM 619 C C . MET A 1 78 ? 3.527 3.379 12.848 1.00 49.50 78 MET A C 1
ATOM 621 O O . MET A 1 78 ? 3.930 4.175 11.995 1.00 49.50 78 MET A O 1
ATOM 625 N N . LYS A 1 79 ? 2.324 3.518 13.426 1.00 60.75 79 LYS A N 1
ATOM 626 C CA . LYS A 1 79 ? 1.485 4.710 13.196 1.00 60.75 79 LYS A CA 1
ATOM 627 C C . LYS A 1 79 ? 2.279 5.977 13.527 1.00 60.75 79 LYS A C 1
ATOM 629 O O . LYS A 1 79 ? 2.981 6.035 14.539 1.00 60.75 79 LYS A O 1
ATOM 634 N N . LEU A 1 80 ? 2.209 6.975 12.650 1.00 66.25 80 LEU A N 1
ATOM 635 C CA . LEU A 1 80 ? 2.759 8.291 12.953 1.00 66.25 80 LEU A CA 1
ATOM 636 C C . LEU A 1 80 ? 1.927 8.901 14.081 1.00 66.25 80 LEU A C 1
ATOM 638 O O . LEU A 1 80 ? 0.699 8.827 14.069 1.00 66.25 80 LEU A O 1
ATOM 642 N N . SER A 1 81 ? 2.597 9.463 15.085 1.00 73.44 81 SER A N 1
ATOM 643 C CA . SER A 1 81 ? 1.903 10.268 16.087 1.00 73.44 81 SER A CA 1
ATOM 644 C C . SER A 1 81 ? 1.329 11.518 15.422 1.00 73.44 81 SER A C 1
ATOM 646 O O . SER A 1 81 ? 1.839 11.960 14.393 1.00 73.44 81 SER A O 1
ATOM 648 N N . GLN A 1 82 ? 0.313 12.128 16.032 1.00 71.69 82 GLN A N 1
ATOM 649 C CA . GLN A 1 82 ? -0.262 13.388 15.549 1.00 71.69 82 GLN A CA 1
ATOM 650 C C . GLN A 1 82 ? 0.823 14.458 15.331 1.00 71.69 82 GLN A C 1
ATOM 652 O O . GLN A 1 82 ? 0.918 15.040 14.260 1.00 71.69 82 GLN A O 1
ATOM 657 N N . ALA A 1 83 ? 1.749 14.596 16.286 1.00 75.75 83 ALA A N 1
ATOM 658 C CA . ALA A 1 83 ? 2.889 15.502 16.161 1.00 75.75 83 ALA A CA 1
ATOM 659 C C . ALA A 1 83 ? 3.835 15.165 14.990 1.00 75.75 83 ALA A C 1
ATOM 661 O O . ALA A 1 83 ? 4.461 16.063 14.437 1.00 75.75 83 ALA A O 1
ATOM 662 N N . ALA A 1 84 ? 3.980 13.887 14.623 1.00 81.69 84 ALA A N 1
ATOM 663 C CA . ALA A 1 84 ? 4.784 13.490 13.470 1.00 81.69 84 ALA A CA 1
ATOM 664 C C . ALA A 1 84 ? 4.053 13.736 12.145 1.00 81.69 84 ALA A C 1
ATOM 666 O O . ALA A 1 84 ? 4.702 14.125 11.179 1.00 81.69 84 ALA A O 1
ATOM 667 N N . MET A 1 85 ? 2.730 13.558 12.110 1.00 83.19 85 MET A N 1
ATOM 668 C CA . MET A 1 85 ? 1.903 13.913 10.954 1.00 83.19 85 MET A CA 1
ATOM 669 C C . MET A 1 85 ? 1.911 15.419 10.699 1.00 83.19 85 MET A C 1
ATOM 671 O O . MET A 1 85 ? 2.175 15.825 9.578 1.00 83.19 85 MET A O 1
ATOM 675 N N . GLU A 1 86 ? 1.740 16.244 11.733 1.00 82.12 86 GLU A N 1
ATOM 676 C CA . GLU A 1 86 ? 1.813 17.707 11.603 1.00 82.12 86 GLU A CA 1
ATOM 677 C C . GLU A 1 86 ? 3.154 18.166 11.017 1.00 82.12 86 GLU A C 1
ATOM 679 O O . GLU A 1 86 ? 3.202 18.969 10.088 1.00 82.12 86 GLU A O 1
ATOM 684 N N . VAL A 1 87 ? 4.264 17.630 11.537 1.00 88.69 87 VAL A N 1
ATOM 685 C CA . VAL A 1 87 ? 5.603 17.951 11.024 1.00 88.69 87 VAL A CA 1
ATOM 686 C C . VAL A 1 87 ? 5.775 17.469 9.586 1.00 88.69 87 VAL A C 1
ATOM 688 O O . VAL A 1 87 ? 6.379 18.177 8.784 1.00 88.69 87 VAL A O 1
ATOM 691 N N . LEU A 1 88 ? 5.245 16.292 9.248 1.00 89.94 88 LEU A N 1
ATOM 692 C CA . LEU A 1 88 ? 5.296 15.763 7.890 1.00 89.94 88 LEU A CA 1
ATOM 693 C C . LEU A 1 88 ? 4.534 16.658 6.909 1.00 89.94 88 LEU A C 1
ATOM 695 O O . LEU A 1 88 ? 5.080 16.974 5.856 1.00 89.94 88 LEU A O 1
ATOM 699 N N . SER A 1 89 ? 3.334 17.115 7.271 1.00 86.69 89 SER A N 1
ATOM 700 C CA . SER A 1 89 ? 2.538 18.034 6.452 1.00 86.69 89 SER A CA 1
ATOM 701 C C . SER A 1 89 ? 3.257 19.366 6.246 1.00 86.69 89 SER A C 1
ATOM 703 O O . SER A 1 89 ? 3.354 19.844 5.119 1.00 86.69 89 SER A O 1
ATOM 705 N N . ILE A 1 90 ? 3.844 19.936 7.305 1.00 89.56 90 ILE A N 1
ATOM 706 C 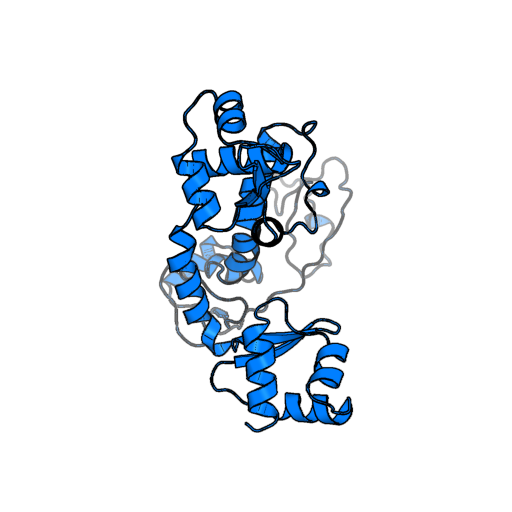CA . ILE A 1 90 ? 4.620 21.182 7.199 1.00 89.56 90 ILE A CA 1
ATOM 707 C C . ILE A 1 90 ? 5.775 21.025 6.213 1.00 89.56 90 ILE A C 1
ATOM 709 O O . ILE A 1 90 ? 5.960 21.896 5.365 1.00 89.56 90 ILE A O 1
ATOM 713 N N . ILE A 1 91 ? 6.526 19.923 6.300 1.00 92.19 91 ILE A N 1
ATOM 714 C CA . ILE A 1 91 ? 7.634 19.645 5.380 1.00 92.19 91 ILE A CA 1
ATOM 715 C C . ILE A 1 91 ? 7.109 19.471 3.954 1.00 92.19 91 ILE A C 1
ATOM 717 O O . ILE A 1 91 ? 7.636 20.104 3.050 1.00 92.19 91 ILE A O 1
ATOM 721 N N . ALA A 1 92 ? 6.065 18.669 3.745 1.00 89.81 92 ALA A N 1
ATOM 722 C CA . ALA A 1 92 ? 5.533 18.380 2.416 1.00 89.81 92 ALA A CA 1
ATOM 723 C C . ALA A 1 92 ? 5.103 19.647 1.653 1.00 89.81 92 ALA A C 1
ATOM 725 O O . ALA A 1 92 ? 5.437 19.785 0.479 1.00 89.81 92 ALA A O 1
ATOM 726 N N . TYR A 1 93 ? 4.447 20.596 2.330 1.00 86.62 93 TYR A N 1
ATOM 727 C CA . TYR A 1 93 ? 3.953 21.829 1.703 1.00 86.62 93 TYR A CA 1
ATOM 728 C C . TYR A 1 93 ? 4.984 22.944 1.560 1.00 86.62 93 TYR A C 1
ATOM 730 O O . TYR A 1 93 ? 4.835 23.806 0.700 1.00 86.62 93 TYR A O 1
ATOM 738 N N . ASN A 1 94 ? 6.006 22.967 2.414 1.00 88.62 94 ASN A N 1
ATOM 739 C CA . ASN A 1 94 ? 6.921 24.106 2.491 1.00 88.62 94 ASN A CA 1
ATOM 740 C C . ASN A 1 94 ? 8.369 23.737 2.160 1.00 88.62 94 ASN A C 1
ATOM 742 O O . ASN A 1 94 ? 9.248 24.591 2.259 1.00 88.62 94 ASN A O 1
ATOM 746 N N . GLN A 1 95 ? 8.640 22.479 1.799 1.00 91.38 95 GLN A N 1
ATOM 747 C CA . GLN A 1 95 ? 9.986 22.041 1.455 1.00 91.38 95 GLN A CA 1
ATOM 748 C C . GLN A 1 95 ? 10.596 22.880 0.321 1.00 91.38 95 GLN A C 1
ATOM 750 O O . GLN A 1 95 ? 9.899 23.249 -0.626 1.00 91.38 95 GLN A O 1
ATOM 755 N N . PRO A 1 96 ? 11.917 23.126 0.356 1.00 92.88 96 PRO A N 1
ATOM 756 C CA . PRO A 1 96 ? 12.878 22.703 1.385 1.00 92.88 96 PRO A CA 1
ATOM 757 C C . PRO A 1 96 ? 12.807 23.539 2.685 1.00 92.88 96 PRO A C 1
ATOM 759 O O . PRO A 1 96 ? 12.812 24.766 2.618 1.00 92.88 96 PRO A O 1
ATOM 762 N N . LEU A 1 97 ? 12.807 22.881 3.861 1.00 92.25 97 LEU A N 1
ATOM 763 C CA . LEU A 1 97 ? 12.776 23.541 5.188 1.00 92.25 97 LEU A CA 1
ATOM 764 C C . LEU A 1 97 ? 13.880 23.081 6.146 1.00 92.25 97 LEU A C 1
ATOM 766 O O . LEU A 1 97 ? 14.158 21.888 6.262 1.00 92.25 97 LEU A O 1
ATOM 770 N N . SER A 1 98 ? 14.444 23.991 6.944 1.00 91.50 98 SER A N 1
ATOM 771 C CA . SER A 1 98 ? 15.364 23.612 8.018 1.00 91.50 98 SER A CA 1
ATOM 772 C C . SER A 1 98 ? 14.603 23.166 9.270 1.00 91.50 98 SER A C 1
ATOM 774 O O . SER A 1 98 ? 13.426 23.474 9.466 1.00 91.50 98 SER A O 1
ATOM 776 N N . ARG A 1 99 ? 15.291 22.469 10.185 1.00 88.81 99 ARG A N 1
ATOM 777 C CA . ARG A 1 99 ? 14.701 22.099 11.487 1.00 88.81 99 ARG A CA 1
ATOM 778 C C . ARG A 1 99 ? 14.199 23.314 12.267 1.00 88.81 99 ARG A C 1
ATOM 780 O O . ARG A 1 99 ? 13.157 23.232 12.906 1.00 88.81 99 ARG A O 1
ATOM 787 N N . SER A 1 100 ? 14.929 24.424 12.188 1.00 87.12 100 SER A N 1
ATOM 788 C CA . SER A 1 100 ? 14.579 25.672 12.862 1.00 87.12 100 SER A CA 1
ATOM 789 C C . SER A 1 100 ? 13.305 26.293 12.288 1.00 87.12 100 SER A C 1
ATOM 791 O O . SER A 1 100 ? 12.496 26.817 13.047 1.00 87.12 100 SER A O 1
ATOM 793 N N . ASP A 1 101 ? 13.099 26.197 10.971 1.00 90.44 101 ASP A N 1
ATOM 794 C CA . ASP A 1 101 ? 11.901 26.733 10.314 1.00 90.44 101 ASP A CA 1
ATOM 795 C C . ASP A 1 101 ? 10.650 25.956 10.741 1.00 90.44 101 ASP A C 1
ATOM 797 O O . ASP A 1 101 ? 9.615 26.547 11.039 1.00 90.44 101 ASP A O 1
ATOM 801 N N . ILE A 1 102 ? 10.762 24.631 10.870 1.00 90.88 102 ILE A N 1
ATOM 802 C CA . ILE A 1 102 ? 9.673 23.776 11.364 1.00 90.88 102 ILE A CA 1
ATOM 803 C C . ILE A 1 102 ? 9.300 24.143 12.805 1.00 90.88 102 ILE A C 1
ATOM 805 O O . ILE A 1 102 ? 8.117 24.244 13.132 1.00 90.88 102 ILE A O 1
ATOM 809 N N . GLU A 1 103 ? 10.292 24.339 13.677 1.00 87.25 103 GLU A N 1
ATOM 810 C CA . GLU A 1 103 ? 10.045 24.756 15.063 1.00 87.25 103 GLU A CA 1
ATOM 811 C C . GLU A 1 103 ? 9.410 26.145 15.140 1.00 87.25 103 GLU A C 1
ATOM 813 O O . GLU A 1 103 ? 8.536 26.361 15.980 1.00 87.25 103 GLU A O 1
ATOM 818 N N . LEU A 1 104 ? 9.792 27.059 14.244 1.00 87.88 104 LEU A N 1
ATOM 819 C CA . LEU A 1 104 ? 9.182 28.381 14.143 1.00 87.88 104 LEU A CA 1
ATOM 820 C C . LEU A 1 104 ? 7.708 28.287 13.723 1.00 87.88 1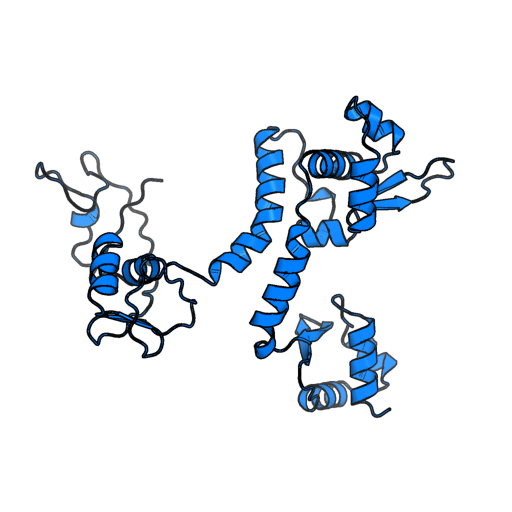04 LEU A C 1
ATOM 822 O O . LEU A 1 104 ? 6.862 28.917 14.353 1.00 87.88 104 LEU A O 1
ATOM 826 N N . ILE A 1 105 ? 7.392 27.463 12.718 1.00 87.00 105 ILE A N 1
ATOM 827 C CA . ILE A 1 105 ? 6.017 27.252 12.235 1.00 87.00 105 ILE A CA 1
ATOM 828 C C . ILE A 1 105 ? 5.148 26.609 13.325 1.00 87.00 105 ILE A C 1
ATOM 830 O O . ILE A 1 105 ? 4.041 27.073 13.584 1.00 87.00 105 ILE A O 1
ATOM 834 N N . ARG A 1 106 ? 5.645 25.572 14.013 1.00 84.12 106 ARG A N 1
ATOM 835 C CA . ARG A 1 106 ? 4.873 24.870 15.060 1.00 84.12 106 ARG A CA 1
ATOM 836 C C . ARG A 1 106 ? 4.866 25.584 16.408 1.00 84.12 106 ARG A C 1
ATOM 838 O O . ARG A 1 106 ? 4.081 25.218 17.277 1.00 84.12 106 ARG A O 1
ATOM 845 N N . SER A 1 107 ? 5.756 26.554 16.620 1.00 79.44 107 SER A N 1
ATOM 846 C CA . SER A 1 107 ? 6.007 27.204 17.918 1.00 79.44 107 SER A CA 1
ATOM 847 C C . SER A 1 107 ? 6.387 26.243 19.063 1.00 79.44 107 SER A C 1
ATOM 849 O O . SER A 1 107 ? 6.417 26.644 20.227 1.00 79.44 107 SER A O 1
ATOM 851 N N . ILE A 1 108 ? 6.691 24.975 18.757 1.00 82.12 108 ILE A N 1
ATOM 852 C CA . ILE A 1 108 ? 7.083 23.931 19.713 1.00 82.12 108 ILE A CA 1
ATOM 853 C C . ILE A 1 108 ? 8.201 23.053 19.138 1.00 82.12 108 ILE A C 1
ATOM 855 O O . ILE A 1 108 ? 8.363 22.926 17.921 1.00 82.12 108 ILE A O 1
ATOM 859 N N . ASN A 1 109 ? 8.961 22.403 20.026 1.00 79.06 109 ASN A N 1
ATOM 860 C CA . ASN A 1 109 ? 10.058 21.523 19.626 1.00 79.06 109 ASN A CA 1
ATOM 861 C C . ASN A 1 109 ? 9.554 20.361 18.755 1.00 79.06 109 ASN A C 1
ATOM 863 O O . ASN A 1 109 ? 8.592 19.668 19.102 1.00 79.06 109 ASN A O 1
ATOM 867 N N . SER A 1 110 ? 10.234 20.140 17.632 1.00 86.81 110 SER A N 1
ATOM 868 C CA . SER A 1 110 ? 9.824 19.166 16.609 1.00 86.81 110 SER A CA 1
ATOM 869 C C . SER A 1 110 ? 10.879 18.092 16.344 1.00 86.81 110 SER A C 1
ATOM 871 O O . SER A 1 110 ? 10.717 17.243 15.468 1.00 86.81 110 SER A O 1
ATOM 873 N N . ASP A 1 111 ? 11.948 18.069 17.137 1.00 83.69 111 ASP A N 1
ATOM 874 C CA . ASP A 1 111 ? 13.161 17.307 16.849 1.00 83.69 111 ASP A CA 1
ATOM 875 C C . ASP A 1 111 ? 12.930 15.783 16.929 1.00 83.69 111 ASP A C 1
ATOM 877 O O . ASP A 1 111 ? 13.454 15.008 16.125 1.00 83.69 111 ASP A O 1
ATOM 881 N N . GLY A 1 112 ? 12.076 15.336 17.858 1.00 79.69 112 GLY A N 1
ATOM 882 C CA . GLY A 1 112 ? 11.661 13.932 17.969 1.00 79.69 112 GLY A CA 1
ATOM 883 C C . GLY A 1 112 ? 10.802 13.454 16.792 1.00 79.69 112 GLY A C 1
ATOM 884 O O . GLY A 1 112 ? 10.984 12.335 16.303 1.00 79.69 112 GLY A O 1
ATOM 885 N N . ALA A 1 113 ? 9.907 14.312 16.298 1.00 85.00 113 ALA A N 1
ATOM 886 C CA . ALA A 1 113 ? 9.080 14.029 15.128 1.00 85.00 113 ALA A CA 1
ATOM 887 C C . ALA A 1 113 ? 9.940 13.955 13.859 1.00 85.00 113 ALA A C 1
ATOM 889 O O . ALA A 1 113 ? 9.871 12.962 13.139 1.00 85.00 113 ALA A O 1
ATOM 890 N N . VAL A 1 114 ? 10.843 14.920 13.655 1.00 88.50 114 VAL A N 1
ATOM 891 C CA . VAL A 1 114 ? 11.801 14.919 12.537 1.00 88.50 114 VAL A CA 1
ATOM 892 C C . VAL A 1 114 ? 12.664 13.654 12.542 1.00 88.50 114 VAL A C 1
ATOM 894 O O . VAL A 1 114 ? 12.762 12.974 11.522 1.00 88.50 114 VAL A O 1
ATOM 897 N N . LYS A 1 115 ? 13.248 13.274 13.690 1.00 83.06 115 LYS A N 1
ATOM 898 C CA . LYS A 1 115 ? 14.030 12.026 13.810 1.00 83.06 115 LYS A CA 1
ATOM 899 C C . LYS A 1 115 ? 13.210 10.795 13.436 1.00 83.06 115 LYS A C 1
ATOM 901 O O . LYS A 1 115 ? 13.724 9.903 12.769 1.00 83.06 115 LYS A O 1
ATOM 906 N N . THR A 1 116 ? 11.946 10.758 13.849 1.00 78.81 116 THR A N 1
ATOM 907 C CA . THR A 1 116 ? 11.030 9.654 13.541 1.00 78.81 116 THR A CA 1
ATOM 908 C C . THR A 1 116 ? 10.729 9.572 12.044 1.00 78.81 116 THR A C 1
ATOM 910 O O . THR A 1 116 ? 10.743 8.477 11.489 1.00 78.81 116 THR A O 1
ATOM 913 N N . LEU A 1 117 ? 10.490 10.707 11.383 1.00 86.38 117 LEU A N 1
ATOM 914 C CA . LEU A 1 117 ? 10.203 10.765 9.946 1.00 86.38 117 LEU A CA 1
ATOM 915 C C . LEU A 1 117 ? 11.413 10.361 9.098 1.00 86.38 117 LEU A C 1
ATOM 917 O O . LEU A 1 117 ? 11.254 9.586 8.156 1.00 86.38 117 LEU A O 1
ATOM 921 N N . ILE A 1 118 ? 12.616 10.797 9.487 1.00 85.50 118 ILE A N 1
ATOM 922 C CA . ILE A 1 118 ? 13.870 10.371 8.850 1.00 85.50 118 ILE A CA 1
ATOM 923 C C . ILE A 1 118 ? 14.102 8.874 9.060 1.00 85.50 118 ILE A C 1
ATOM 925 O O . ILE A 1 118 ? 14.387 8.153 8.110 1.00 85.50 118 ILE A O 1
ATOM 929 N N . ALA A 1 119 ? 13.932 8.372 10.287 1.00 77.12 119 ALA A N 1
ATOM 930 C CA . ALA A 1 119 ? 14.100 6.948 10.584 1.00 77.12 119 ALA A CA 1
ATOM 931 C C . ALA A 1 119 ? 13.104 6.056 9.821 1.00 77.12 119 ALA A C 1
ATOM 933 O O . ALA A 1 119 ? 13.417 4.909 9.514 1.00 77.12 119 ALA A O 1
ATOM 934 N N . LYS A 1 120 ? 11.911 6.579 9.513 1.00 76.81 120 LYS A N 1
ATOM 935 C CA . LYS A 1 120 ? 10.897 5.912 8.682 1.00 76.81 120 LYS A CA 1
ATOM 936 C C . LYS A 1 120 ? 11.115 6.108 7.180 1.00 76.81 120 LYS A C 1
ATOM 938 O O . LYS A 1 120 ? 10.360 5.537 6.403 1.00 76.81 120 LYS A O 1
ATOM 943 N N . GLY A 1 121 ? 12.103 6.908 6.778 1.00 79.19 121 GLY A N 1
ATOM 944 C CA . GLY A 1 121 ? 12.430 7.178 5.381 1.00 79.19 121 GLY A CA 1
ATOM 945 C C . GLY A 1 121 ? 11.422 8.059 4.644 1.00 79.19 121 GLY A C 1
ATOM 946 O O . GLY A 1 121 ? 11.498 8.128 3.427 1.00 79.19 121 GLY A O 1
ATOM 947 N N . LEU A 1 122 ? 10.483 8.716 5.336 1.00 84.56 122 LEU A N 1
ATOM 948 C CA . LEU A 1 122 ? 9.483 9.604 4.713 1.00 84.56 122 LEU A CA 1
ATOM 949 C C . LEU A 1 122 ? 10.052 10.990 4.382 1.00 84.56 122 LEU A C 1
ATOM 951 O O . LEU A 1 122 ? 9.534 11.696 3.523 1.00 84.56 122 LEU A O 1
ATOM 955 N N . VAL A 1 123 ? 11.106 11.382 5.095 1.00 92.50 123 VAL A N 1
ATOM 956 C CA . VAL A 1 123 ? 11.799 12.661 4.943 1.00 92.50 123 VAL A CA 1
ATOM 957 C C . VAL A 1 123 ? 13.295 12.389 4.941 1.00 92.50 123 VAL A C 1
ATOM 959 O O . VAL A 1 123 ? 13.777 11.552 5.704 1.00 92.50 123 VAL A O 1
ATOM 962 N N . GLU A 1 124 ? 14.047 13.127 4.139 1.00 93.50 124 GLU A N 1
ATOM 963 C CA . GLU A 1 124 ? 15.505 13.099 4.138 1.00 93.50 124 GLU A CA 1
ATOM 964 C C . GLU A 1 124 ? 16.098 14.500 4.309 1.00 93.50 124 GLU A C 1
ATOM 966 O O . GLU A 1 124 ? 15.456 15.514 4.039 1.00 93.50 124 GLU A O 1
ATOM 971 N N . ALA A 1 125 ? 17.340 14.554 4.791 1.00 92.50 125 ALA A N 1
ATOM 972 C CA . ALA A 1 125 ? 18.071 15.792 5.017 1.00 92.50 125 ALA A CA 1
ATOM 973 C C . ALA A 1 125 ? 19.107 15.995 3.900 1.00 92.50 125 ALA A C 1
ATOM 975 O O . ALA A 1 125 ? 20.100 15.266 3.841 1.00 92.50 125 ALA A O 1
ATOM 976 N N . LYS A 1 126 ? 18.906 16.994 3.036 1.00 88.25 126 LYS A N 1
ATOM 977 C CA . LYS A 1 126 ? 19.831 17.367 1.954 1.00 88.25 126 LYS A CA 1
ATOM 978 C C . LYS A 1 126 ? 20.450 18.740 2.196 1.00 88.25 126 LYS A C 1
ATOM 980 O O . LYS A 1 126 ? 19.842 19.635 2.777 1.00 88.25 126 LYS A O 1
ATOM 985 N N . VAL A 1 127 ? 21.686 18.922 1.738 1.00 82.25 127 VAL A N 1
ATOM 986 C CA . VAL A 1 127 ? 22.305 20.251 1.663 1.00 82.25 127 VAL A CA 1
ATOM 987 C C . VAL A 1 127 ? 21.858 20.879 0.351 1.00 82.25 127 VAL A C 1
ATOM 989 O O . VAL A 1 127 ? 22.177 20.366 -0.718 1.00 82.25 127 VAL A O 1
ATOM 992 N N . VAL A 1 128 ? 21.100 21.967 0.436 1.00 74.88 128 VAL A N 1
ATOM 993 C CA . VAL A 1 128 ? 20.555 22.675 -0.727 1.00 74.88 128 VAL A CA 1
ATOM 994 C C . VAL A 1 128 ? 21.203 24.059 -0.800 1.00 74.88 128 VAL A C 1
ATOM 996 O O . VAL A 1 128 ? 21.344 24.734 0.219 1.00 74.88 128 VAL A O 1
ATOM 999 N N . ASN A 1 129 ? 21.610 24.478 -2.003 1.00 64.88 129 ASN A N 1
ATOM 1000 C CA . ASN A 1 129 ? 22.103 25.831 -2.307 1.00 64.88 129 ASN A CA 1
ATOM 1001 C C . ASN A 1 129 ? 23.250 26.340 -1.404 1.00 64.88 129 ASN A C 1
ATOM 1003 O O . ASN A 1 129 ? 23.200 27.474 -0.933 1.00 64.88 129 ASN A O 1
ATOM 1007 N N . GLU A 1 130 ? 24.265 25.508 -1.132 1.00 63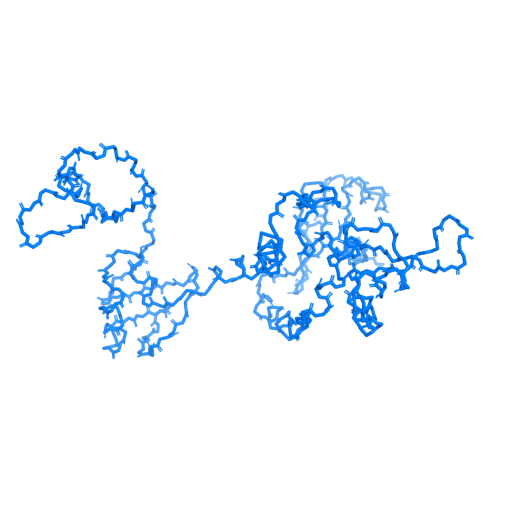.12 130 GLU A N 1
ATOM 1008 C CA . GLU A 1 130 ? 25.461 25.864 -0.330 1.00 63.12 130 GLU A CA 1
ATOM 1009 C C . GLU A 1 130 ? 25.173 26.392 1.094 1.00 63.12 130 GLU A C 1
ATOM 1011 O O . GLU A 1 130 ? 26.061 26.909 1.781 1.00 63.12 130 GLU A O 1
ATOM 1016 N N . GLN A 1 131 ? 23.940 26.240 1.586 1.00 60.47 131 GLN A N 1
ATOM 1017 C CA . GLN A 1 131 ? 23.583 26.629 2.943 1.00 60.47 131 GLN A CA 1
ATOM 1018 C C . GLN A 1 131 ? 24.231 25.691 3.967 1.00 60.47 131 GLN A C 1
ATOM 1020 O O . GLN A 1 131 ? 24.347 24.484 3.763 1.00 60.47 131 GLN A O 1
ATOM 1025 N N . ARG A 1 132 ? 24.645 26.247 5.116 1.00 63.34 132 ARG A N 1
ATOM 1026 C CA . ARG A 1 132 ? 25.284 25.469 6.195 1.00 63.34 132 ARG A CA 1
ATOM 1027 C C . ARG A 1 132 ? 24.326 24.510 6.907 1.00 63.34 132 ARG A C 1
ATOM 1029 O O . ARG A 1 132 ? 24.790 23.553 7.521 1.00 63.34 132 ARG A O 1
ATOM 1036 N N . SER A 1 133 ? 23.023 24.779 6.879 1.00 76.38 133 SER A N 1
ATOM 1037 C CA . SER A 1 133 ? 22.008 23.946 7.524 1.00 76.38 133 SER A CA 1
ATOM 1038 C C . SER A 1 133 ? 21.440 22.924 6.549 1.00 76.38 133 SER A C 1
ATOM 1040 O O . SER A 1 133 ? 21.118 23.249 5.409 1.00 76.38 133 SER A O 1
ATOM 1042 N N . GLN A 1 134 ? 21.271 21.693 7.027 1.00 85.06 134 GLN A N 1
ATOM 1043 C CA . GLN A 1 134 ? 20.548 20.668 6.286 1.00 85.06 134 GLN A CA 1
ATOM 1044 C C . GLN A 1 134 ? 19.076 21.068 6.143 1.00 85.06 134 GLN A C 1
ATOM 1046 O O . GLN A 1 134 ? 18.434 21.446 7.127 1.00 85.06 134 GLN A O 1
ATOM 1051 N N . GLN A 1 135 ? 18.572 20.960 4.921 1.00 92.44 135 GLN A N 1
ATOM 1052 C CA . GLN A 1 135 ? 17.180 21.165 4.555 1.00 92.44 135 GLN A CA 1
ATOM 1053 C C . GLN A 1 135 ? 16.477 19.807 4.502 1.00 92.44 135 GLN A C 1
ATOM 1055 O O . GLN A 1 135 ? 17.056 18.815 4.060 1.00 92.44 135 GLN A O 1
ATOM 1060 N N . LEU A 1 136 ? 15.245 19.754 4.978 1.00 93.94 136 LEU A N 1
ATOM 1061 C CA . LEU A 1 136 ? 14.400 18.572 5.008 1.00 93.94 136 LEU A CA 1
ATOM 1062 C C . LEU A 1 136 ? 13.456 18.601 3.812 1.00 93.94 136 LEU A C 1
ATOM 1064 O O . LEU A 1 136 ? 12.812 19.621 3.552 1.00 93.94 136 LEU A O 1
ATOM 1068 N N . ILE A 1 137 ? 13.396 17.473 3.111 1.00 94.00 137 ILE A N 1
ATOM 1069 C CA . ILE A 1 137 ? 12.520 17.245 1.963 1.00 94.00 137 ILE A CA 1
ATOM 1070 C C . ILE A 1 137 ? 11.853 15.868 2.075 1.00 94.00 137 ILE A C 1
ATOM 1072 O O . ILE A 1 137 ? 12.386 14.967 2.725 1.00 94.00 137 ILE A O 1
ATOM 1076 N N . THR A 1 138 ? 10.695 15.694 1.451 1.00 91.81 138 THR A N 1
ATOM 1077 C CA . THR A 1 138 ? 10.010 14.407 1.301 1.00 91.81 138 THR A CA 1
ATOM 1078 C C . THR A 1 138 ? 10.760 13.494 0.335 1.00 91.81 138 THR A C 1
ATOM 1080 O O . THR A 1 138 ? 11.397 13.965 -0.606 1.00 91.81 138 THR A O 1
ATOM 1083 N N . THR A 1 139 ? 10.657 12.186 0.547 1.00 88.38 139 THR A N 1
ATOM 1084 C CA . THR A 1 139 ? 11.293 11.158 -0.293 1.00 88.38 139 THR A CA 1
ATOM 1085 C C . THR A 1 139 ? 10.310 10.531 -1.286 1.00 88.38 139 THR A C 1
ATOM 1087 O O . THR A 1 139 ? 9.097 10.709 -1.179 1.00 88.38 139 THR A O 1
ATOM 1090 N N . ASP A 1 140 ? 10.802 9.682 -2.186 1.00 82.31 140 ASP A N 1
ATOM 1091 C CA . ASP A 1 140 ? 9.935 8.863 -3.048 1.00 82.31 140 ASP A CA 1
ATOM 1092 C C . ASP A 1 140 ? 9.074 7.884 -2.233 1.00 82.31 140 ASP A C 1
ATOM 1094 O O . ASP A 1 140 ? 7.936 7.579 -2.589 1.00 82.31 140 ASP A O 1
ATOM 1098 N N . LEU A 1 141 ? 9.572 7.436 -1.072 1.00 72.75 141 LEU A N 1
ATOM 1099 C CA . LEU A 1 141 ? 8.781 6.631 -0.143 1.00 72.75 141 LEU A CA 1
ATOM 1100 C C . LEU A 1 141 ? 7.563 7.406 0.375 1.00 72.75 141 LEU A C 1
ATOM 1102 O O . LEU A 1 141 ? 6.508 6.804 0.553 1.00 72.75 141 LEU A O 1
ATOM 1106 N N . PHE A 1 142 ? 7.677 8.719 0.597 1.00 83.06 142 PHE A N 1
ATOM 1107 C CA . PHE A 1 142 ? 6.519 9.550 0.917 1.00 83.06 142 PHE A CA 1
ATOM 1108 C C . PHE A 1 142 ? 5.499 9.517 -0.228 1.00 83.06 142 PHE A C 1
ATOM 1110 O O . PHE A 1 142 ? 4.362 9.118 0.009 1.00 83.06 142 PHE A O 1
ATOM 1117 N N . LEU A 1 143 ? 5.904 9.808 -1.468 1.00 76.31 143 LEU A N 1
ATOM 1118 C CA . LEU A 1 143 ? 4.998 9.789 -2.628 1.00 76.31 143 LEU A CA 1
ATOM 1119 C C . LEU A 1 143 ? 4.267 8.440 -2.758 1.00 76.31 143 LEU A C 1
ATOM 1121 O O . LEU A 1 143 ? 3.039 8.389 -2.837 1.00 76.31 143 LEU A O 1
ATOM 1125 N N . ASN A 1 144 ? 5.011 7.339 -2.627 1.00 59.03 144 ASN A N 1
ATOM 1126 C CA . ASN A 1 144 ? 4.481 5.975 -2.665 1.00 59.03 144 ASN A CA 1
ATOM 1127 C C . ASN A 1 144 ? 3.514 5.655 -1.513 1.00 59.03 144 ASN A C 1
ATOM 1129 O O . ASN A 1 144 ? 2.531 4.935 -1.703 1.00 59.03 144 ASN A O 1
ATOM 1133 N N . VAL A 1 145 ? 3.788 6.146 -0.302 1.00 63.88 145 VAL A N 1
ATOM 1134 C CA . VAL A 1 145 ? 2.912 5.950 0.866 1.00 63.88 145 VAL A CA 1
ATOM 1135 C C . VAL A 1 145 ? 1.618 6.748 0.722 1.00 63.88 145 VAL A C 1
ATOM 1137 O O . VAL A 1 145 ? 0.563 6.250 1.116 1.00 63.88 145 VAL A O 1
ATOM 1140 N N . PHE A 1 146 ? 1.691 7.944 0.139 1.00 67.69 146 PHE A N 1
ATOM 1141 C CA . PHE A 1 146 ? 0.561 8.855 -0.044 1.00 67.69 146 PHE A CA 1
ATOM 1142 C C . PHE A 1 146 ? -0.129 8.712 -1.410 1.00 67.69 146 PHE A C 1
ATOM 1144 O O . PHE A 1 146 ? -1.106 9.403 -1.664 1.00 67.69 146 PHE A O 1
ATOM 1151 N N . GLY A 1 147 ? 0.310 7.780 -2.262 1.00 60.47 147 GLY A N 1
ATOM 1152 C CA . GLY A 1 147 ? -0.361 7.448 -3.523 1.00 60.47 147 GLY A CA 1
ATOM 1153 C C . GLY A 1 147 ? -0.380 8.585 -4.548 1.00 60.47 147 GLY A C 1
ATOM 1154 O O . GLY A 1 147 ? -1.275 8.619 -5.391 1.00 60.47 147 GLY A O 1
ATOM 1155 N N . ILE A 1 148 ? 0.583 9.501 -4.465 1.00 73.06 148 ILE A N 1
ATOM 1156 C CA . ILE A 1 148 ? 0.739 10.653 -5.359 1.00 73.06 148 ILE A CA 1
ATOM 1157 C C . ILE A 1 148 ? 1.968 10.455 -6.247 1.00 73.06 148 ILE A C 1
ATOM 1159 O O . ILE A 1 148 ? 2.914 9.776 -5.852 1.00 73.06 148 ILE A O 1
ATOM 1163 N N . SER A 1 149 ? 1.944 10.997 -7.465 1.00 66.12 149 SER A N 1
ATOM 1164 C CA . SER A 1 149 ? 3.029 10.782 -8.438 1.00 66.12 149 SER A CA 1
ATOM 1165 C C . SER A 1 149 ? 4.124 11.838 -8.319 1.00 66.12 149 SER A C 1
ATOM 1167 O O . SER A 1 149 ? 5.271 11.588 -8.684 1.00 66.12 149 SER A O 1
ATOM 1169 N N . ASN A 1 150 ? 3.769 13.020 -7.826 1.00 78.31 150 ASN A N 1
ATOM 1170 C CA . ASN A 1 150 ? 4.672 14.132 -7.571 1.00 78.31 150 ASN A CA 1
ATOM 1171 C C . ASN A 1 150 ? 4.134 14.973 -6.398 1.00 78.31 150 ASN A C 1
ATOM 1173 O O . ASN A 1 150 ? 3.029 14.734 -5.909 1.00 78.31 150 ASN A O 1
ATOM 1177 N N . ILE A 1 151 ? 4.936 15.913 -5.897 1.00 78.62 151 ILE A N 1
ATOM 1178 C CA . ILE A 1 151 ? 4.563 16.712 -4.721 1.00 78.62 151 ILE A CA 1
ATOM 1179 C C . ILE A 1 151 ? 3.478 17.747 -5.046 1.00 78.62 151 ILE A C 1
ATOM 1181 O O . ILE A 1 151 ? 2.710 18.141 -4.172 1.00 78.62 151 ILE A O 1
ATOM 1185 N N . GLU A 1 152 ? 3.392 18.176 -6.299 1.00 78.31 152 GLU A N 1
ATOM 1186 C CA . GLU A 1 152 ? 2.416 19.147 -6.782 1.00 78.31 152 GLU A CA 1
ATOM 1187 C C . GLU A 1 152 ? 0.987 18.581 -6.819 1.00 78.31 152 GLU A C 1
ATOM 1189 O O . GLU A 1 152 ? 0.032 19.353 -6.857 1.00 78.31 152 GLU A O 1
ATOM 1194 N N . ASP A 1 153 ? 0.835 17.255 -6.739 1.00 72.88 153 ASP A N 1
ATOM 1195 C CA . ASP A 1 153 ? -0.451 16.563 -6.588 1.00 72.88 153 ASP A CA 1
ATOM 1196 C C . ASP A 1 153 ? -1.055 16.724 -5.170 1.00 72.88 153 ASP A C 1
ATOM 1198 O O . ASP A 1 153 ? -2.136 16.195 -4.891 1.00 72.88 153 ASP A O 1
ATOM 1202 N N . LEU A 1 154 ? -0.362 17.405 -4.245 1.00 74.81 154 LEU A N 1
ATOM 1203 C CA . LEU A 1 154 ? -0.899 17.704 -2.918 1.00 74.81 154 LEU A CA 1
ATOM 1204 C C . LEU A 1 154 ? -2.034 18.748 -2.987 1.00 74.81 154 LEU A C 1
ATOM 1206 O O . LEU A 1 154 ? -1.929 19.715 -3.745 1.00 74.81 154 LEU A O 1
ATOM 1210 N N . PRO A 1 155 ? -3.093 18.603 -2.165 1.00 70.62 155 PRO A N 1
ATOM 1211 C CA . PRO A 1 155 ? -4.181 19.576 -2.072 1.00 70.62 155 PRO A CA 1
ATOM 1212 C C . PRO A 1 155 ? -3.667 20.987 -1.786 1.00 70.62 155 PRO A C 1
ATOM 1214 O O . PRO A 1 155 ? -2.799 21.187 -0.942 1.00 70.62 155 PRO A O 1
ATOM 1217 N N . THR A 1 156 ? -4.201 21.996 -2.462 1.00 61.78 156 THR A N 1
ATOM 1218 C CA . THR A 1 156 ? -3.792 23.385 -2.217 1.00 61.78 156 THR A CA 1
ATOM 1219 C C . THR A 1 156 ? -4.437 23.940 -0.947 1.00 61.78 156 THR A C 1
ATOM 1221 O O . THR A 1 156 ? -5.590 23.647 -0.658 1.00 61.78 156 THR A O 1
ATOM 1224 N N . THR A 1 157 ? -3.735 24.827 -0.234 1.00 53.22 157 THR A N 1
ATOM 1225 C CA . THR A 1 157 ? -4.144 25.460 1.044 1.00 53.22 157 THR A CA 1
ATOM 1226 C C . THR A 1 157 ? -5.385 26.375 0.971 1.00 53.22 157 THR A C 1
ATOM 1228 O O . THR A 1 157 ? -5.630 27.146 1.894 1.00 53.22 157 THR A O 1
ATOM 1231 N N . GLU A 1 158 ? -6.123 26.370 -0.142 1.00 52.19 158 GLU A N 1
ATOM 1232 C CA . GLU A 1 158 ? -7.440 27.018 -0.268 1.00 52.19 158 GLU A CA 1
ATOM 1233 C C . GLU A 1 158 ? -8.591 26.078 0.150 1.00 52.19 158 GLU A C 1
ATOM 1235 O O . GLU A 1 158 ? -9.735 26.520 0.241 1.00 52.19 158 GLU A O 1
ATOM 1240 N N . GLU A 1 159 ? -8.287 24.806 0.427 1.00 46.44 159 GLU A N 1
ATOM 1241 C CA . GLU A 1 159 ? -9.200 23.793 0.967 1.00 46.44 159 GLU A CA 1
ATOM 1242 C C . GLU A 1 159 ? -9.044 23.717 2.502 1.00 46.44 159 GLU A C 1
ATOM 1244 O O . GLU A 1 159 ? -7.923 23.758 3.013 1.00 46.44 159 GLU A O 1
ATOM 1249 N N . ASP A 1 160 ? -10.165 23.684 3.238 1.00 51.97 160 ASP A N 1
ATOM 1250 C CA . ASP A 1 160 ? -10.235 23.802 4.708 1.00 51.97 160 ASP A CA 1
ATOM 1251 C C . ASP A 1 160 ? -9.281 22.824 5.435 1.00 51.97 160 ASP A C 1
ATOM 1253 O O . ASP A 1 160 ? -9.119 21.673 5.023 1.00 51.97 160 ASP A O 1
ATOM 1257 N N . ASP A 1 161 ? -8.728 23.230 6.589 1.00 54.62 161 ASP A N 1
ATOM 1258 C CA . ASP A 1 161 ? -7.851 22.397 7.443 1.00 54.62 161 ASP A CA 1
ATOM 1259 C C . ASP A 1 161 ? -8.457 20.999 7.745 1.00 54.62 161 ASP A C 1
ATOM 1261 O O . ASP A 1 161 ? -7.741 20.009 7.921 1.00 54.62 161 ASP A O 1
ATOM 1265 N N . GLU A 1 162 ? -9.792 20.888 7.754 1.00 52.59 162 GLU A N 1
ATOM 1266 C CA . GLU A 1 162 ? -10.524 19.625 7.920 1.00 52.59 162 GLU A CA 1
ATOM 1267 C C . GLU A 1 162 ? -10.405 18.681 6.707 1.00 52.59 162 GLU A C 1
ATOM 1269 O O . GLU A 1 162 ? -10.309 17.463 6.891 1.00 52.59 162 GLU A O 1
ATOM 1274 N N . GLU A 1 163 ? -10.374 19.202 5.476 1.00 51.22 163 GLU A N 1
ATOM 1275 C CA . GLU A 1 163 ? -10.112 18.414 4.263 1.00 51.22 163 GLU A CA 1
ATOM 1276 C C . GLU A 1 163 ? -8.656 17.958 4.210 1.00 51.22 163 GLU A C 1
ATOM 1278 O O . GLU A 1 163 ? -8.392 16.831 3.787 1.00 51.22 163 GLU A O 1
ATOM 1283 N N . MET A 1 164 ? -7.724 18.758 4.734 1.00 53.38 164 MET A N 1
ATOM 1284 C CA . MET A 1 164 ? -6.309 18.397 4.851 1.00 53.38 164 MET A CA 1
ATOM 1285 C C . MET A 1 164 ? -6.111 17.220 5.813 1.00 53.38 164 MET A C 1
ATOM 1287 O O . MET A 1 164 ? -5.533 16.191 5.441 1.00 53.38 164 MET A O 1
ATOM 1291 N N . ASP A 1 165 ? -6.648 17.313 7.029 1.00 55.62 165 ASP A N 1
ATOM 1292 C CA . ASP A 1 165 ? -6.595 16.220 8.003 1.00 55.62 165 ASP A CA 1
ATOM 1293 C C . ASP A 1 165 ? -7.340 14.978 7.498 1.00 55.62 165 ASP A C 1
ATOM 1295 O O . ASP A 1 165 ? -6.873 13.845 7.685 1.00 55.62 165 ASP A O 1
ATOM 1299 N N . ALA A 1 166 ? -8.466 15.163 6.800 1.00 55.69 166 ALA A N 1
ATOM 1300 C CA . ALA A 1 166 ? -9.197 14.080 6.156 1.00 55.69 166 ALA A CA 1
ATOM 1301 C C . ALA A 1 166 ? -8.427 13.468 4.980 1.00 55.69 166 ALA A C 1
ATOM 1303 O O . ALA A 1 166 ? -8.527 12.259 4.787 1.00 55.69 166 ALA A O 1
ATOM 1304 N N . PHE A 1 167 ? -7.648 14.233 4.218 1.00 59.62 167 PHE A N 1
ATOM 1305 C CA . PHE A 1 167 ? -6.832 13.757 3.100 1.00 59.62 167 PHE A CA 1
ATOM 1306 C C . PHE A 1 167 ? -5.677 12.894 3.604 1.00 59.62 167 PHE A C 1
ATOM 1308 O O . PHE A 1 167 ? -5.569 11.730 3.215 1.00 59.62 167 PHE A O 1
ATOM 1315 N N . PHE A 1 168 ? -4.891 13.387 4.565 1.00 56.84 168 PHE A N 1
ATOM 1316 C CA . PHE A 1 168 ? -3.802 12.615 5.173 1.00 56.84 168 PHE A CA 1
ATOM 1317 C C . PHE A 1 168 ? -4.322 11.401 5.959 1.00 56.84 168 PHE A C 1
ATOM 1319 O O . PHE A 1 168 ? -3.744 10.314 5.869 1.00 56.84 168 PHE A O 1
ATOM 1326 N N . SER A 1 169 ? -5.458 11.529 6.655 1.00 56.72 169 SER A N 1
ATOM 1327 C CA . SER A 1 169 ? -6.116 10.392 7.314 1.00 56.72 169 SER A CA 1
ATOM 1328 C C . SER A 1 169 ? -6.667 9.385 6.304 1.00 56.72 169 SER A C 1
ATOM 1330 O O . SER A 1 169 ? -6.507 8.181 6.491 1.00 56.72 169 SER A O 1
ATOM 1332 N N . ASN A 1 170 ? -7.289 9.836 5.210 1.00 53.34 170 ASN A N 1
ATOM 1333 C CA . ASN A 1 170 ? -7.795 8.953 4.160 1.00 53.34 170 ASN A CA 1
ATOM 1334 C C . ASN A 1 170 ? -6.670 8.289 3.375 1.00 53.34 170 ASN A C 1
ATOM 1336 O O . ASN A 1 170 ? -6.875 7.160 2.958 1.00 53.34 170 ASN A O 1
ATOM 1340 N N . LEU A 1 171 ? -5.512 8.920 3.189 1.00 50.72 171 LEU A N 1
ATOM 1341 C CA . LEU A 1 171 ? -4.371 8.343 2.475 1.00 50.72 171 LEU A CA 1
ATOM 1342 C C . LEU A 1 171 ? -3.657 7.266 3.289 1.00 50.72 171 LEU A C 1
ATOM 1344 O O . LEU A 1 171 ? -3.436 6.164 2.785 1.00 50.72 171 LEU A O 1
ATOM 1348 N N . VAL A 1 172 ? -3.427 7.516 4.582 1.00 50.34 172 VAL A N 1
ATOM 1349 C CA . VAL A 1 172 ? -2.968 6.476 5.520 1.00 50.34 172 VAL A CA 1
ATOM 1350 C C . VAL A 1 172 ? -3.979 5.322 5.569 1.00 50.34 172 VAL A C 1
ATOM 1352 O O . VAL A 1 172 ? -3.597 4.149 5.597 1.00 50.34 172 VAL A O 1
ATOM 1355 N N . ASN A 1 173 ? -5.272 5.641 5.471 1.00 47.34 173 ASN A N 1
ATOM 1356 C CA . ASN A 1 173 ? -6.343 4.654 5.438 1.00 47.34 173 ASN A CA 1
ATOM 1357 C C . ASN A 1 173 ? -6.635 4.086 4.037 1.00 47.34 173 ASN A C 1
ATOM 1359 O O . ASN A 1 173 ? -7.412 3.144 3.949 1.00 47.34 173 ASN A O 1
ATOM 1363 N N . GLN A 1 174 ? -6.074 4.589 2.931 1.00 42.56 174 GLN A N 1
ATOM 1364 C CA . GLN A 1 174 ? -6.415 4.108 1.580 1.00 42.56 174 GLN A CA 1
ATOM 1365 C C . GLN A 1 174 ? -5.764 2.750 1.324 1.00 42.56 174 GLN A C 1
ATOM 1367 O O . GLN A 1 174 ? -6.415 1.854 0.780 1.00 42.56 174 GLN A O 1
ATOM 1372 N N . LYS A 1 175 ? -4.556 2.528 1.857 1.00 42.00 175 LYS A N 1
ATOM 1373 C CA . LYS A 1 175 ? -3.969 1.185 1.956 1.00 42.00 175 LYS A CA 1
ATOM 1374 C C . LYS A 1 175 ? -4.764 0.294 2.918 1.00 42.00 175 LYS A C 1
ATOM 1376 O O . LYS A 1 175 ? -5.033 -0.856 2.577 1.00 42.00 175 LYS A O 1
ATOM 1381 N N . GLU A 1 176 ? -5.263 0.831 4.041 1.00 38.16 176 GLU A N 1
ATOM 1382 C CA . GLU A 1 176 ? -6.196 0.098 4.917 1.00 38.16 176 GLU A CA 1
ATOM 1383 C C . GLU A 1 176 ? -7.532 -0.216 4.224 1.00 38.16 176 GLU A C 1
ATOM 1385 O O . GLU A 1 176 ? -8.105 -1.253 4.519 1.00 38.16 176 GLU A O 1
ATOM 1390 N N . LYS A 1 177 ? -8.042 0.604 3.295 1.00 36.75 177 LYS A N 1
ATOM 1391 C CA . LYS A 1 177 ? -9.332 0.419 2.593 1.00 36.75 177 LYS A CA 1
ATOM 1392 C C . LYS A 1 177 ? -9.217 -0.568 1.431 1.00 36.75 177 LYS A C 1
ATOM 1394 O O . LYS A 1 177 ? -10.172 -1.293 1.148 1.00 36.75 177 LYS A O 1
ATOM 1399 N N . ILE A 1 178 ? -8.043 -0.632 0.799 1.00 41.22 178 ILE A N 1
ATOM 1400 C CA . ILE A 1 178 ? -7.676 -1.693 -0.147 1.00 41.22 178 ILE A CA 1
ATOM 1401 C C . ILE A 1 178 ? -7.498 -3.024 0.614 1.00 41.22 178 ILE A C 1
ATOM 1403 O O . ILE A 1 178 ? -8.030 -4.036 0.165 1.00 41.22 178 ILE A O 1
ATOM 1407 N N . MET A 1 179 ? -6.884 -3.017 1.809 1.00 38.38 179 MET A N 1
ATOM 1408 C CA . MET A 1 179 ? -6.687 -4.211 2.659 1.00 38.38 179 MET A CA 1
ATOM 1409 C C . MET A 1 179 ? -7.951 -4.685 3.409 1.00 38.38 179 MET A C 1
ATOM 1411 O O . MET A 1 179 ? -8.219 -5.879 3.490 1.00 38.38 179 MET A O 1
ATOM 1415 N N . THR A 1 180 ? -8.800 -3.790 3.925 1.00 36.16 180 THR A N 1
ATOM 1416 C CA . THR A 1 180 ? -10.048 -4.152 4.644 1.00 36.16 180 THR A CA 1
ATOM 1417 C C . THR A 1 180 ? -11.159 -4.632 3.718 1.00 36.16 180 THR A C 1
ATOM 1419 O O . THR A 1 180 ? -12.181 -5.138 4.190 1.00 36.16 180 THR A O 1
ATOM 1422 N N . LYS A 1 181 ? -10.956 -4.551 2.399 1.00 45.59 181 LYS A N 1
ATOM 1423 C CA . LYS A 1 181 ? -11.838 -5.181 1.416 1.00 45.59 181 LYS A CA 1
ATOM 1424 C C . LYS A 1 181 ? -11.772 -6.718 1.469 1.00 45.59 181 LYS A C 1
ATOM 1426 O O . LYS A 1 181 ? -12.669 -7.365 0.932 1.00 45.59 181 LYS A O 1
ATOM 1431 N N . GLU A 1 182 ? -10.777 -7.297 2.150 1.00 54.44 182 GLU A N 1
ATOM 1432 C CA . GLU A 1 182 ? -10.567 -8.749 2.211 1.00 54.44 182 GLU A CA 1
ATOM 1433 C C . GLU A 1 182 ? -11.314 -9.481 3.331 1.00 54.44 182 GLU A C 1
ATOM 1435 O O . GLU A 1 182 ? -11.456 -10.692 3.236 1.00 54.44 182 GLU A O 1
ATOM 1440 N N . LEU A 1 183 ? -11.816 -8.821 4.380 1.00 66.31 183 LEU A N 1
ATOM 1441 C CA . LEU A 1 183 ? -12.509 -9.517 5.475 1.00 66.31 183 LEU A CA 1
ATOM 1442 C C . LEU A 1 183 ? -13.798 -8.796 5.870 1.00 66.31 183 LEU A C 1
ATOM 1444 O O . LEU A 1 183 ? -13.808 -7.843 6.652 1.00 66.31 183 LEU A O 1
ATOM 1448 N N . GLU A 1 184 ? -14.921 -9.291 5.353 1.00 79.88 184 GLU A N 1
ATOM 1449 C CA . GLU A 1 184 ? -16.261 -8.801 5.670 1.00 79.88 184 GLU A CA 1
ATOM 1450 C C . GLU A 1 184 ? -16.908 -9.672 6.758 1.00 79.88 184 GLU A C 1
ATOM 1452 O O . GLU A 1 184 ? -16.734 -10.884 6.787 1.00 79.88 184 GLU A O 1
ATOM 1457 N N . ARG A 1 185 ? -17.681 -9.080 7.679 1.00 88.44 185 ARG A N 1
ATOM 1458 C CA . ARG A 1 185 ? -18.427 -9.863 8.684 1.00 88.44 185 ARG A CA 1
ATOM 1459 C C . ARG A 1 185 ? -19.414 -10.813 7.993 1.00 88.44 185 ARG A C 1
ATOM 1461 O O . ARG A 1 185 ? -20.168 -10.371 7.125 1.00 88.44 185 ARG A O 1
ATOM 1468 N N . LEU A 1 186 ? -19.479 -12.071 8.424 1.00 88.94 186 LEU A N 1
ATOM 1469 C CA . LEU A 1 186 ? -20.302 -13.124 7.814 1.00 88.94 186 LEU A CA 1
ATOM 1470 C C . LEU A 1 186 ? -21.779 -12.720 7.673 1.00 88.94 186 LEU A C 1
ATOM 1472 O O . LEU A 1 186 ? -22.363 -12.879 6.605 1.00 88.94 186 LEU A O 1
ATOM 1476 N N . GLN A 1 187 ? -22.376 -12.085 8.685 1.00 88.12 187 GLN A N 1
ATOM 1477 C CA . GLN A 1 187 ? -23.764 -11.613 8.595 1.00 88.12 187 GLN A CA 1
ATOM 1478 C C . GLN A 1 187 ? -23.960 -10.469 7.588 1.00 88.12 187 GLN A C 1
ATOM 1480 O O . GLN A 1 187 ? -25.048 -10.302 7.038 1.00 88.12 187 GLN A O 1
ATOM 1485 N N . LYS A 1 188 ? -22.920 -9.657 7.350 1.00 86.25 188 LYS A N 1
ATOM 1486 C CA . LYS A 1 188 ? -22.941 -8.597 6.334 1.00 86.25 188 LYS A CA 1
ATOM 1487 C C . LYS A 1 188 ? -22.846 -9.221 4.946 1.00 86.25 188 LYS A C 1
ATOM 1489 O O . LYS A 1 188 ? -23.612 -8.831 4.073 1.00 86.25 188 LYS A O 1
ATOM 1494 N N . ARG A 1 189 ? -21.994 -10.233 4.792 1.00 86.19 189 ARG A N 1
ATOM 1495 C CA . ARG A 1 189 ? -21.825 -11.009 3.565 1.00 86.19 189 ARG A CA 1
ATOM 1496 C C . ARG A 1 189 ? -23.110 -11.726 3.133 1.00 86.19 189 ARG A C 1
ATOM 1498 O O . ARG A 1 189 ? -23.541 -11.542 2.003 1.00 86.19 189 ARG A O 1
ATOM 1505 N N . ILE A 1 190 ? -23.765 -12.440 4.053 1.00 86.69 190 ILE A N 1
ATOM 1506 C CA . ILE A 1 190 ? -25.062 -13.110 3.821 1.00 86.69 190 ILE A CA 1
ATOM 1507 C C . ILE A 1 190 ? -26.171 -12.100 3.491 1.00 86.69 190 ILE A C 1
ATOM 1509 O O . ILE A 1 190 ? -27.067 -12.378 2.702 1.00 86.69 190 ILE A O 1
ATOM 1513 N N . ALA A 1 191 ? -26.137 -10.909 4.093 1.00 82.19 191 ALA A N 1
ATOM 1514 C CA . ALA A 1 191 ? -27.126 -9.882 3.782 1.00 82.19 191 ALA A CA 1
ATOM 1515 C C . ALA A 1 191 ? -26.898 -9.233 2.410 1.00 82.19 191 ALA A C 1
ATOM 1517 O O . ALA A 1 191 ? -27.857 -8.907 1.713 1.00 82.19 191 ALA A O 1
ATOM 1518 N N . ASN A 1 192 ? -25.634 -9.048 2.021 1.00 78.25 192 ASN A N 1
ATOM 1519 C CA . ASN A 1 192 ? -25.268 -8.478 0.727 1.00 78.25 192 ASN A CA 1
ATOM 1520 C C . ASN A 1 192 ? -25.571 -9.430 -0.440 1.00 78.25 192 ASN A C 1
ATOM 1522 O O . ASN A 1 192 ? -25.788 -8.939 -1.539 1.00 78.25 192 ASN A O 1
ATOM 1526 N N . SER A 1 193 ? -25.626 -10.747 -0.208 1.00 79.62 193 SER A N 1
ATOM 1527 C CA . SER A 1 193 ? -26.064 -11.734 -1.209 1.00 79.62 193 SER A CA 1
ATOM 1528 C C . SER A 1 193 ? -27.586 -11.780 -1.397 1.00 79.62 193 SER A C 1
ATOM 1530 O O . SER A 1 193 ? -28.101 -12.698 -2.018 1.00 79.62 193 SER A O 1
ATOM 1532 N N . GLY A 1 194 ? -28.338 -10.881 -0.755 1.00 74.12 194 GLY A N 1
ATOM 1533 C CA . GLY A 1 194 ? -29.797 -10.838 -0.859 1.00 74.12 194 GLY A CA 1
ATOM 1534 C C . GLY A 1 194 ? -30.552 -11.871 -0.013 1.00 74.12 194 GLY A C 1
ATOM 1535 O O . GLY A 1 194 ? -31.751 -11.683 0.191 1.00 74.12 194 GLY A O 1
ATOM 1536 N N . TYR A 1 195 ? -29.881 -12.879 0.569 1.00 82.25 195 TYR A N 1
ATOM 1537 C CA . TYR A 1 195 ? -30.532 -14.018 1.244 1.00 82.25 195 TYR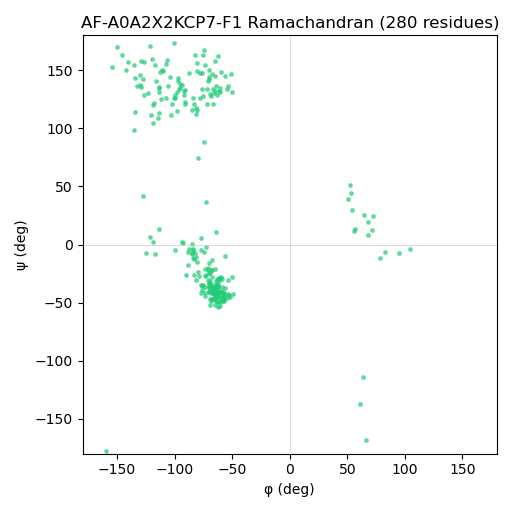 A CA 1
ATOM 1538 C C . TYR A 1 195 ? -31.441 -13.592 2.407 1.00 82.25 195 TYR A C 1
ATOM 1540 O O . TYR A 1 195 ? -32.580 -14.037 2.530 1.00 82.25 195 TYR A O 1
ATOM 1548 N N . THR A 1 196 ? -30.958 -12.718 3.299 1.00 82.38 196 THR A N 1
ATOM 1549 C CA . THR A 1 196 ? -31.769 -12.222 4.423 1.00 82.38 196 THR A CA 1
ATOM 1550 C C . THR A 1 196 ? -31.237 -10.908 5.011 1.00 82.38 196 THR A C 1
ATOM 1552 O O . THR A 1 196 ? -30.283 -10.322 4.514 1.00 82.38 196 THR A O 1
ATOM 1555 N N . SER A 1 197 ? -31.867 -10.379 6.064 1.00 83.25 197 SER A N 1
ATOM 1556 C CA . SER A 1 197 ? -31.353 -9.197 6.780 1.00 83.25 197 SER A CA 1
ATOM 1557 C C . SER A 1 197 ? -30.124 -9.535 7.633 1.00 83.25 197 SER A C 1
ATOM 1559 O O . SER A 1 197 ? -30.007 -10.651 8.129 1.00 83.25 197 SER A O 1
ATOM 1561 N N . ARG A 1 198 ? -29.255 -8.554 7.921 1.00 82.94 198 ARG A N 1
ATOM 1562 C CA . ARG A 1 198 ? -28.079 -8.763 8.797 1.00 82.94 198 ARG A CA 1
ATOM 1563 C C . ARG A 1 198 ? -28.442 -9.373 10.155 1.00 82.94 198 ARG A C 1
ATOM 1565 O O . ARG A 1 198 ? -27.784 -10.302 10.597 1.00 82.94 198 ARG A O 1
ATOM 1572 N N . ARG A 1 199 ? -29.516 -8.886 10.790 1.00 82.81 199 ARG A N 1
ATOM 1573 C CA . ARG A 1 199 ? -29.985 -9.397 12.092 1.00 82.81 199 ARG A CA 1
ATOM 1574 C C . ARG A 1 199 ? -30.471 -10.840 11.997 1.00 82.81 199 ARG A C 1
ATOM 1576 O O . ARG A 1 199 ? -30.174 -11.650 12.863 1.00 82.81 199 ARG A O 1
ATOM 1583 N N . LYS A 1 200 ? -31.197 -11.172 10.927 1.00 85.62 200 LYS A N 1
ATOM 1584 C CA . LYS A 1 200 ? -31.665 -12.543 10.707 1.00 85.62 200 LYS A CA 1
ATOM 1585 C C . LYS A 1 200 ? -30.510 -13.484 10.357 1.00 85.62 200 LYS A C 1
ATOM 1587 O O . LYS A 1 200 ? -30.522 -14.625 10.802 1.00 85.62 200 LYS A O 1
ATOM 1592 N N . ALA A 1 201 ? -29.498 -12.998 9.638 1.00 87.12 201 ALA A N 1
ATOM 1593 C CA . ALA A 1 201 ? -28.272 -13.743 9.376 1.00 87.12 201 ALA A CA 1
ATOM 1594 C C . ALA A 1 201 ? -27.510 -14.063 10.673 1.00 87.12 201 ALA A C 1
ATOM 1596 O O . ALA A 1 201 ? -27.051 -15.186 10.825 1.00 87.12 201 ALA A O 1
ATOM 1597 N N . GLU A 1 202 ? -27.442 -13.143 11.644 1.00 87.75 202 GLU A N 1
ATOM 1598 C CA . GLU A 1 202 ? -26.882 -13.440 12.977 1.00 87.75 202 GLU A CA 1
ATOM 1599 C C . GLU A 1 202 ? -27.639 -14.577 13.673 1.00 87.75 202 GLU A C 1
ATOM 1601 O O . GLU A 1 202 ? -27.013 -15.495 14.198 1.00 87.75 202 GLU A O 1
ATOM 1606 N N . THR A 1 203 ? -28.974 -14.580 13.608 1.00 91.25 203 THR A N 1
ATOM 1607 C CA . THR A 1 203 ? -29.776 -15.686 14.154 1.00 91.25 203 THR A CA 1
ATOM 1608 C C . THR A 1 203 ? -29.429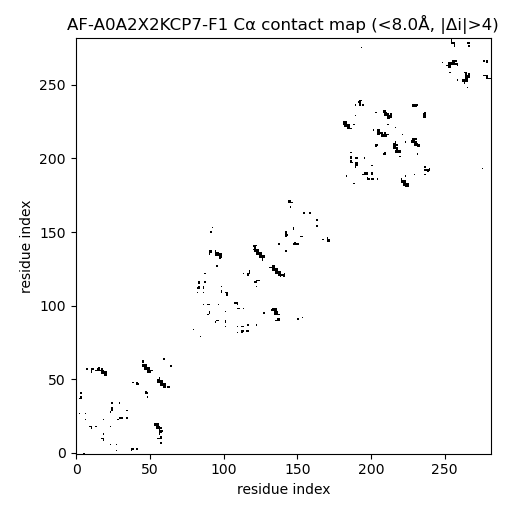 -17.017 13.481 1.00 91.25 203 THR A C 1
ATOM 1610 O O . THR A 1 203 ? -29.165 -17.997 14.171 1.00 91.25 203 THR A O 1
ATOM 1613 N N . LEU A 1 204 ? -29.347 -17.049 12.147 1.00 90.56 204 LEU A N 1
ATOM 1614 C CA . LEU A 1 204 ? -29.009 -18.262 11.389 1.00 90.56 204 LEU A CA 1
ATOM 1615 C C . LEU A 1 204 ? -27.595 -18.778 11.693 1.00 90.56 204 LEU A C 1
ATOM 1617 O O . LEU A 1 204 ? -27.394 -19.990 11.767 1.00 90.56 204 LEU A O 1
ATOM 1621 N N . ILE A 1 205 ? -26.632 -17.874 11.902 1.00 92.56 205 ILE A N 1
ATOM 1622 C CA . ILE A 1 205 ? -25.282 -18.230 12.354 1.00 92.56 205 ILE A CA 1
ATOM 1623 C C . ILE A 1 205 ? -25.380 -18.888 13.732 1.00 92.56 205 ILE A C 1
ATOM 1625 O O . ILE A 1 205 ? -24.947 -20.021 13.892 1.00 92.56 205 ILE A O 1
ATOM 1629 N N . SER A 1 206 ? -26.029 -18.242 14.706 1.00 90.56 206 SER A N 1
ATOM 1630 C CA . SER A 1 206 ? -26.155 -18.794 16.064 1.00 90.56 206 SER A CA 1
ATOM 1631 C C . SER A 1 206 ? -26.902 -20.136 16.125 1.00 90.56 206 SER A C 1
ATOM 1633 O O . SER A 1 206 ? -26.599 -20.965 16.977 1.00 90.56 206 SER A O 1
ATOM 1635 N N . GLU A 1 207 ? -27.832 -20.379 15.195 1.00 93.31 207 GLU A N 1
ATOM 1636 C CA . GLU A 1 207 ? -28.558 -21.648 15.035 1.00 93.31 207 GLU A CA 1
ATOM 1637 C C . GLU A 1 207 ? -27.719 -22.752 14.355 1.00 93.31 207 GLU A C 1
ATOM 1639 O O . GLU A 1 207 ? -28.188 -23.882 14.229 1.00 93.31 207 GLU A O 1
ATOM 1644 N N . GLY A 1 208 ? -26.497 -22.455 13.894 1.00 91.12 208 GLY A N 1
ATOM 1645 C CA . GLY A 1 208 ? -25.622 -23.418 13.213 1.00 91.12 208 GLY A CA 1
ATOM 1646 C C . GLY A 1 208 ? -26.071 -23.770 11.797 1.00 91.12 208 GLY A C 1
ATOM 1647 O O . GLY A 1 208 ? -25.743 -24.837 11.282 1.00 91.12 208 GLY A O 1
ATOM 1648 N N . LYS A 1 209 ? -26.828 -22.882 11.150 1.00 91.94 209 LYS A N 1
ATOM 1649 C CA . LYS A 1 209 ? -27.367 -23.090 9.797 1.00 91.94 209 LYS A CA 1
ATOM 1650 C C . LYS A 1 209 ? -26.480 -22.543 8.685 1.00 91.94 209 LYS A C 1
ATOM 1652 O O . LYS A 1 209 ? -26.848 -22.620 7.515 1.00 91.94 209 LYS A O 1
ATOM 1657 N N . VAL A 1 210 ? -25.334 -21.971 9.040 1.00 93.62 210 VAL A N 1
ATOM 1658 C CA . VAL A 1 210 ? -24.401 -21.350 8.101 1.00 93.62 210 VAL A CA 1
ATOM 1659 C C . VAL A 1 210 ? -23.111 -22.153 8.067 1.00 93.62 210 VAL A C 1
ATOM 1661 O O . VAL A 1 210 ? -22.534 -22.448 9.114 1.00 93.62 210 VAL A O 1
ATOM 1664 N N . LYS A 1 211 ? -22.635 -22.471 6.865 1.00 92.44 211 LYS A N 1
ATOM 1665 C CA . LYS A 1 211 ? -21.319 -23.061 6.633 1.00 92.44 211 LYS A CA 1
ATOM 1666 C C . LYS A 1 211 ? -20.443 -22.114 5.829 1.00 92.44 211 LYS A C 1
ATOM 1668 O O . LYS A 1 211 ? -20.898 -21.496 4.870 1.00 92.44 211 LYS A O 1
ATOM 1673 N N . VAL A 1 212 ? -19.172 -22.052 6.195 1.00 91.25 212 VAL A N 1
ATOM 1674 C CA . VAL A 1 212 ? -18.118 -21.357 5.453 1.00 91.25 212 VAL A CA 1
ATOM 1675 C C . VAL A 1 212 ? -17.092 -22.407 5.045 1.00 91.25 212 VAL A C 1
ATOM 1677 O O . VAL A 1 212 ? -16.576 -23.132 5.895 1.00 91.25 212 VAL A O 1
ATOM 1680 N N . ASN A 1 213 ? -16.846 -22.550 3.743 1.00 87.56 213 ASN A N 1
ATOM 1681 C CA . ASN A 1 213 ? -15.956 -23.561 3.160 1.00 87.56 213 ASN A CA 1
ATOM 1682 C C . ASN A 1 213 ? -16.253 -24.990 3.667 1.00 87.56 213 ASN A C 1
ATOM 1684 O O . ASN A 1 213 ? -15.351 -25.771 3.957 1.00 87.56 213 ASN A O 1
ATOM 1688 N N . GLY A 1 214 ? -17.541 -25.318 3.827 1.00 83.62 214 GLY A N 1
ATOM 1689 C CA . GLY A 1 214 ? -18.007 -26.624 4.310 1.00 83.62 214 GLY A CA 1
ATOM 1690 C C . GLY A 1 214 ? -18.013 -26.800 5.834 1.00 83.62 214 GLY A C 1
ATOM 1691 O O . GLY A 1 214 ? -18.558 -27.793 6.315 1.00 83.62 214 GLY A O 1
ATOM 1692 N N . THR A 1 215 ? -17.488 -25.841 6.603 1.00 88.06 215 THR A N 1
ATOM 1693 C CA . THR A 1 215 ? -17.461 -25.896 8.075 1.00 88.06 215 THR A CA 1
ATOM 1694 C C . THR A 1 215 ? -18.593 -25.068 8.670 1.00 88.06 215 THR A C 1
ATOM 1696 O O . THR A 1 215 ? -18.749 -23.900 8.324 1.00 88.06 215 THR A O 1
ATOM 1699 N N . THR A 1 216 ? -19.380 -25.656 9.572 1.00 92.31 216 THR A N 1
ATOM 1700 C CA . THR A 1 216 ? -20.485 -24.967 10.255 1.00 92.31 216 THR A CA 1
ATOM 1701 C C . THR A 1 216 ? -19.954 -23.893 11.202 1.00 92.31 216 THR A C 1
ATOM 1703 O O . THR A 1 216 ? -19.120 -24.182 12.058 1.00 92.31 216 THR A O 1
ATOM 1706 N N . VAL A 1 217 ? -20.455 -22.665 11.068 1.00 92.00 217 VAL A N 1
ATOM 1707 C CA . VAL A 1 217 ? -20.053 -21.508 11.876 1.00 92.00 217 VAL A CA 1
ATOM 1708 C C . VAL A 1 217 ? -21.206 -21.095 12.783 1.00 92.00 217 VAL A C 1
ATOM 1710 O O . VAL A 1 217 ? -22.298 -20.806 12.300 1.00 92.00 217 VAL A O 1
ATOM 1713 N N . THR A 1 218 ? -20.939 -21.026 14.089 1.00 91.88 218 THR A N 1
ATOM 1714 C CA . THR A 1 218 ? -21.907 -20.597 15.117 1.00 91.88 218 THR A CA 1
ATOM 1715 C C . THR A 1 218 ? -21.505 -19.325 15.858 1.00 91.88 218 THR A C 1
ATOM 1717 O O . THR A 1 218 ? -22.284 -18.788 16.644 1.00 91.88 218 THR A O 1
ATOM 1720 N N . GLU A 1 219 ? -20.288 -18.831 15.633 1.00 90.12 219 GLU A N 1
ATOM 1721 C CA . GLU A 1 219 ? -19.743 -17.676 16.338 1.00 90.12 219 GLU A CA 1
ATOM 1722 C C . GLU A 1 219 ? -20.189 -16.359 15.686 1.00 90.12 219 GLU A C 1
ATOM 1724 O O . GLU A 1 219 ? -20.007 -16.116 14.492 1.00 90.12 219 GLU A O 1
ATOM 1729 N N . LEU A 1 220 ? -20.782 -15.466 16.480 1.00 82.88 220 LEU A N 1
ATOM 1730 C CA . LEU A 1 220 ? -21.135 -14.131 16.009 1.00 82.88 220 LEU A CA 1
ATOM 1731 C C . LEU A 1 220 ? -19.880 -13.262 15.915 1.00 82.88 220 LEU A C 1
ATOM 1733 O O . LEU A 1 220 ? -19.152 -13.097 16.885 1.00 82.88 220 LEU A O 1
ATOM 1737 N N . GLY A 1 221 ? -19.668 -12.634 14.758 1.00 81.25 221 GLY A N 1
ATOM 1738 C CA . GLY A 1 221 ? -18.484 -11.804 14.513 1.00 81.25 221 GLY A CA 1
ATOM 1739 C C . GLY A 1 221 ? -17.428 -12.452 13.623 1.00 81.25 221 GLY A C 1
ATOM 1740 O O . GLY A 1 221 ? -16.494 -11.747 13.241 1.00 81.25 221 GLY A O 1
ATOM 1741 N N . THR A 1 222 ? -17.615 -13.713 13.212 1.00 84.62 222 THR A N 1
ATOM 1742 C CA . THR A 1 222 ? -16.791 -14.358 12.183 1.00 84.62 222 THR A CA 1
ATOM 1743 C C . THR A 1 222 ? -16.680 -13.469 10.945 1.00 84.62 222 THR A C 1
ATOM 1745 O O . THR A 1 222 ? -17.676 -12.931 10.446 1.00 84.62 222 THR A O 1
ATOM 1748 N N . LYS A 1 223 ? -15.451 -13.291 10.461 1.00 87.25 223 LYS A N 1
ATOM 1749 C CA . LYS A 1 223 ? -15.142 -12.561 9.231 1.00 87.25 223 LYS A CA 1
ATOM 1750 C C . LYS A 1 223 ? -14.809 -13.557 8.128 1.00 87.25 223 LYS A C 1
ATOM 1752 O O . LYS A 1 223 ? -14.204 -14.587 8.403 1.00 87.25 223 LYS A O 1
ATOM 1757 N N . VAL A 1 224 ? -15.212 -13.238 6.907 1.00 85.00 224 VAL A N 1
ATOM 1758 C CA . VAL A 1 224 ? -15.064 -14.087 5.724 1.00 85.00 224 VAL A CA 1
ATOM 1759 C C . VAL A 1 224 ? -14.438 -13.315 4.576 1.00 85.00 224 VAL A C 1
ATOM 1761 O O . VAL A 1 224 ? -14.671 -12.109 4.420 1.00 85.00 224 VAL A O 1
ATOM 1764 N N . LYS A 1 225 ? -13.644 -14.029 3.779 1.00 82.94 225 LYS A N 1
ATOM 1765 C CA . LYS A 1 225 ? -12.965 -13.513 2.595 1.00 82.94 225 LYS A CA 1
ATOM 1766 C C . LYS A 1 225 ? -13.892 -13.446 1.383 1.00 82.94 225 LYS A C 1
ATOM 1768 O O . LYS A 1 225 ? -14.844 -14.223 1.286 1.00 82.94 225 LYS A O 1
ATOM 1773 N N . PRO A 1 226 ? -13.599 -12.575 0.397 1.00 73.81 226 PRO A N 1
ATOM 1774 C CA . PRO A 1 226 ? -14.290 -12.570 -0.882 1.00 73.81 226 PRO A CA 1
ATOM 1775 C C . PRO A 1 226 ? -14.295 -13.925 -1.605 1.00 73.81 226 PRO A C 1
ATOM 1777 O O . PRO A 1 226 ? -15.248 -14.220 -2.319 1.00 73.81 226 PRO A O 1
ATOM 1780 N N . SER A 1 227 ? -13.250 -14.732 -1.406 1.00 76.06 227 SER A N 1
ATOM 1781 C CA . SER A 1 227 ? -13.081 -16.066 -1.992 1.00 76.06 227 SER A CA 1
ATOM 1782 C C . SER A 1 227 ? -13.785 -17.187 -1.225 1.00 76.06 227 SER A C 1
ATOM 1784 O O . SER A 1 227 ? -13.833 -18.310 -1.721 1.00 76.06 227 SER A O 1
ATOM 1786 N N . ASP A 1 228 ? -14.279 -16.925 -0.012 1.00 83.19 228 ASP A N 1
ATOM 1787 C CA . ASP A 1 228 ? -14.893 -17.966 0.808 1.00 83.19 228 ASP A CA 1
ATOM 1788 C C . ASP A 1 228 ? -16.258 -18.367 0.246 1.00 83.19 228 ASP A C 1
ATOM 1790 O O . ASP A 1 228 ? -17.105 -17.524 -0.062 1.00 83.19 228 ASP A O 1
ATOM 1794 N N . THR A 1 229 ? -16.484 -19.678 0.159 1.00 85.62 229 THR A N 1
ATOM 1795 C CA . THR A 1 229 ? -17.777 -20.248 -0.224 1.00 85.62 229 THR A CA 1
ATOM 1796 C C . THR A 1 229 ? -18.673 -20.294 1.001 1.00 85.62 229 THR A C 1
ATOM 1798 O O . THR A 1 229 ? -18.341 -20.945 1.994 1.00 85.62 229 THR A O 1
ATOM 1801 N N . ILE A 1 230 ? -19.821 -19.629 0.935 1.00 91.38 230 ILE A N 1
ATOM 1802 C CA . ILE A 1 230 ? -20.766 -19.565 2.049 1.00 91.38 230 ILE A CA 1
ATOM 1803 C C . ILE A 1 230 ? -22.041 -20.296 1.649 1.00 91.38 230 ILE A C 1
ATOM 1805 O O . ILE A 1 230 ? -22.553 -20.120 0.546 1.00 91.38 230 ILE A O 1
ATOM 1809 N N . GLU A 1 231 ? -22.544 -21.123 2.554 1.00 90.62 231 GLU A N 1
ATOM 1810 C CA . GLU A 1 231 ? -23.758 -21.913 2.385 1.00 90.62 231 GLU A CA 1
ATOM 1811 C C . GLU A 1 231 ? -24.685 -21.641 3.570 1.00 90.62 231 GLU A C 1
ATOM 1813 O O . GLU A 1 231 ? -24.270 -21.730 4.726 1.00 90.62 231 GLU A O 1
ATOM 1818 N N . VAL A 1 232 ? -25.938 -21.295 3.295 1.00 90.81 232 VAL A N 1
ATOM 1819 C CA . VAL A 1 232 ? -26.966 -21.063 4.312 1.00 90.81 232 VAL A CA 1
ATOM 1820 C C . VAL A 1 232 ? -28.082 -22.072 4.076 1.00 90.81 232 VAL A C 1
ATOM 1822 O O . VAL A 1 232 ? -28.637 -22.129 2.985 1.00 90.81 232 VAL A O 1
ATOM 1825 N N . GLU A 1 233 ? -28.364 -22.916 5.071 1.00 88.56 233 GLU A N 1
ATOM 1826 C CA . GLU A 1 233 ? -29.395 -23.969 5.000 1.00 88.56 233 GLU A CA 1
ATOM 1827 C C . GLU A 1 233 ? -29.252 -24.922 3.788 1.00 88.56 233 GLU A C 1
ATOM 1829 O O . GLU A 1 233 ? -30.236 -25.471 3.302 1.00 88.56 233 GLU A O 1
ATOM 1834 N N . GLY A 1 234 ? -28.027 -25.151 3.301 1.00 81.56 234 GLY A N 1
ATOM 1835 C CA . GLY A 1 234 ? -27.771 -26.004 2.131 1.00 81.56 234 GLY A CA 1
ATOM 1836 C C . GLY A 1 234 ? -27.657 -25.256 0.800 1.00 81.56 234 GLY A C 1
ATOM 1837 O O . GLY A 1 234 ? -27.300 -25.862 -0.208 1.00 81.56 234 GLY A O 1
ATOM 1838 N N . ILE A 1 235 ? -27.934 -23.949 0.780 1.00 83.94 235 ILE A N 1
ATOM 1839 C CA . ILE A 1 235 ? -27.916 -23.118 -0.427 1.00 83.94 235 ILE A CA 1
ATOM 1840 C C . ILE A 1 235 ? -26.630 -22.295 -0.448 1.00 83.94 235 ILE A C 1
ATOM 1842 O O . ILE A 1 235 ? -26.375 -21.508 0.466 1.00 83.94 235 ILE A O 1
ATOM 1846 N N . LYS A 1 236 ? -25.813 -22.457 -1.494 1.00 86.50 236 LYS A N 1
ATOM 1847 C CA . LYS A 1 236 ? -24.635 -21.609 -1.711 1.00 86.50 236 LYS A CA 1
ATOM 1848 C C . LYS A 1 236 ? -25.078 -20.198 -2.077 1.00 86.50 236 LYS A C 1
ATOM 1850 O O . LYS A 1 236 ? -25.901 -20.031 -2.973 1.00 86.50 236 LYS A O 1
ATOM 1855 N N . ILE A 1 237 ? -24.533 -19.202 -1.387 1.00 85.00 237 ILE A N 1
ATOM 1856 C CA . ILE A 1 237 ? -24.816 -17.799 -1.682 1.00 85.00 237 ILE A CA 1
ATOM 1857 C C . ILE A 1 237 ? -23.782 -17.246 -2.664 1.00 85.00 237 ILE A C 1
ATOM 1859 O O . ILE A 1 237 ? -22.576 -17.351 -2.438 1.00 85.00 237 ILE A O 1
ATOM 1863 N N . GLU A 1 238 ? -24.262 -16.637 -3.742 1.00 75.00 238 GLU A N 1
ATOM 1864 C CA . GLU A 1 238 ? -23.440 -15.913 -4.711 1.00 75.00 238 GLU A CA 1
ATOM 1865 C C . GLU A 1 238 ? -23.660 -14.403 -4.558 1.00 75.00 238 GLU A C 1
ATOM 1867 O O . GLU A 1 238 ? -24.669 -13.949 -4.015 1.00 75.00 238 GLU A O 1
ATOM 1872 N N . LEU A 1 239 ? -22.672 -13.610 -4.970 1.00 64.94 239 LEU A N 1
ATOM 1873 C CA . LEU A 1 239 ? -22.828 -12.160 -5.031 1.00 64.94 239 LEU A CA 1
ATOM 1874 C C . LEU A 1 239 ? -23.548 -11.827 -6.331 1.00 64.94 239 LEU A C 1
ATOM 1876 O O . LEU A 1 239 ? -23.012 -12.081 -7.403 1.00 64.94 239 LEU A O 1
ATOM 1880 N N . GLU A 1 240 ? -24.734 -11.244 -6.225 1.00 58.66 240 GLU A N 1
ATOM 1881 C CA . GLU A 1 240 ? -25.429 -10.710 -7.391 1.00 58.66 240 GLU A CA 1
ATOM 1882 C C . GLU A 1 240 ? -24.726 -9.443 -7.897 1.00 58.66 240 GLU A C 1
ATOM 1884 O O . GLU A 1 240 ? -24.279 -8.594 -7.110 1.00 5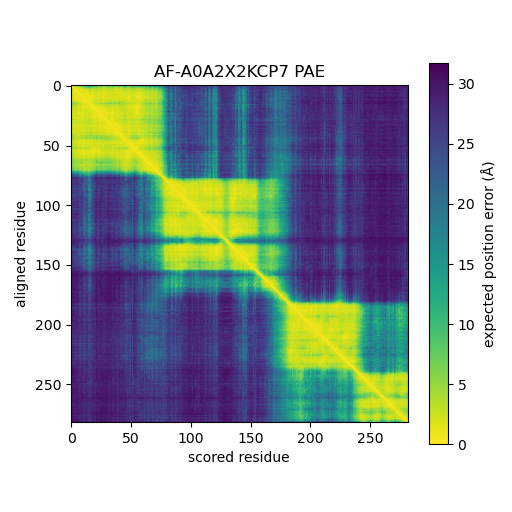8.66 240 GLU A O 1
ATOM 1889 N N . ASP A 1 241 ? -24.649 -9.299 -9.220 1.00 57.84 241 ASP A N 1
ATOM 1890 C CA . ASP A 1 241 ? -24.201 -8.063 -9.850 1.00 57.84 241 ASP A CA 1
ATOM 1891 C C . ASP A 1 241 ? -25.147 -6.914 -9.486 1.00 57.84 241 ASP A C 1
ATOM 1893 O O . ASP A 1 241 ? -26.374 -7.017 -9.560 1.00 57.84 241 ASP A O 1
ATOM 1897 N N . LYS A 1 242 ? -24.569 -5.781 -9.077 1.00 69.00 242 LYS A N 1
ATOM 1898 C CA . LYS A 1 242 ? -25.365 -4.610 -8.707 1.00 69.00 242 LYS A CA 1
ATOM 1899 C C . LYS A 1 242 ? -25.846 -3.879 -9.948 1.00 69.00 242 LYS A C 1
ATOM 1901 O O . LYS A 1 242 ? -25.042 -3.412 -10.750 1.00 69.00 242 LYS A O 1
ATOM 1906 N N . ILE A 1 243 ? -27.153 -3.662 -10.015 1.00 75.38 243 ILE A N 1
ATOM 1907 C CA . ILE A 1 243 ? -27.778 -2.751 -10.969 1.00 75.38 243 ILE A CA 1
ATOM 1908 C C . ILE A 1 243 ? -28.087 -1.444 -10.237 1.00 75.38 243 ILE A C 1
ATOM 1910 O O . ILE A 1 243 ? -28.734 -1.446 -9.188 1.00 75.38 243 ILE A O 1
ATOM 1914 N N . TYR A 1 244 ? -27.619 -0.321 -10.781 1.00 84.69 244 TYR A N 1
ATOM 1915 C CA . TYR A 1 244 ? -27.952 1.011 -10.277 1.00 84.69 244 TYR A CA 1
ATOM 1916 C C . TYR A 1 244 ? -29.047 1.621 -11.146 1.00 84.69 244 TYR A C 1
ATOM 1918 O O . TYR A 1 244 ? -28.904 1.709 -12.363 1.00 84.69 244 TYR A O 1
ATOM 1926 N N . ILE A 1 245 ? -30.133 2.057 -10.510 1.00 82.69 245 ILE A N 1
ATOM 1927 C CA . ILE A 1 245 ? -31.270 2.677 -11.188 1.00 82.69 245 ILE A CA 1
ATOM 1928 C C . ILE A 1 245 ? -31.338 4.133 -10.751 1.00 82.69 245 ILE A C 1
ATOM 1930 O O . ILE A 1 245 ? -31.622 4.429 -9.590 1.00 82.69 245 ILE A O 1
ATOM 1934 N N . LEU A 1 246 ? -31.086 5.047 -11.687 1.00 89.44 246 LEU A N 1
ATOM 1935 C CA . LEU A 1 246 ? -31.325 6.464 -11.457 1.00 89.44 246 LEU A CA 1
ATOM 1936 C C . LEU A 1 246 ? -32.813 6.748 -11.676 1.00 89.44 246 LEU A C 1
ATOM 1938 O O . LEU A 1 246 ? -33.314 6.643 -12.794 1.00 89.44 246 LEU A O 1
ATOM 1942 N N . PHE A 1 247 ? -33.520 7.096 -10.602 1.00 88.06 247 PHE A N 1
ATOM 1943 C CA . PHE A 1 247 ? -34.960 7.323 -10.641 1.00 88.06 247 PHE A CA 1
ATOM 1944 C C . PHE A 1 247 ? -35.309 8.744 -10.212 1.00 88.06 247 PHE A C 1
ATOM 1946 O O . PHE A 1 247 ? -35.207 9.104 -9.038 1.00 88.06 247 PHE A O 1
ATOM 1953 N N . HIS A 1 248 ? -35.780 9.545 -11.166 1.00 89.56 248 HIS A N 1
ATOM 1954 C CA . HIS A 1 248 ? -36.371 10.842 -10.871 1.00 89.56 248 HIS A CA 1
ATOM 1955 C C . HIS A 1 248 ? -37.773 10.638 -10.282 1.00 89.56 248 HIS A C 1
ATOM 1957 O O . HIS A 1 248 ? -38.773 10.557 -11.001 1.00 89.56 248 HIS A O 1
ATOM 1963 N N . LYS A 1 249 ? -37.830 10.488 -8.955 1.00 89.00 249 LYS A N 1
ATOM 1964 C CA . LYS A 1 249 ? -39.063 10.123 -8.255 1.00 89.00 249 LYS A CA 1
ATOM 1965 C C . LYS A 1 249 ? -40.150 11.208 -8.408 1.00 89.00 249 LYS A C 1
ATOM 1967 O O . LYS A 1 249 ? -39.854 12.389 -8.213 1.00 89.00 249 LYS A O 1
ATOM 1972 N N . PRO A 1 250 ? -41.415 10.838 -8.675 1.00 89.75 250 PRO A N 1
ATOM 1973 C CA . PRO A 1 250 ? -42.526 11.785 -8.686 1.00 89.75 250 PRO A CA 1
ATOM 1974 C C . PRO A 1 250 ? -42.760 12.447 -7.322 1.00 89.75 250 PRO A C 1
ATOM 1976 O O . PRO A 1 250 ? -42.328 11.963 -6.265 1.00 89.75 250 PRO A O 1
ATOM 1979 N N . THR A 1 251 ? -43.493 13.559 -7.330 1.00 88.38 251 THR A N 1
ATOM 1980 C CA . THR A 1 251 ? -43.986 14.177 -6.096 1.00 88.38 251 THR A CA 1
ATOM 1981 C C . THR A 1 251 ? -44.880 13.196 -5.331 1.00 88.38 251 THR A C 1
ATOM 1983 O O . THR A 1 251 ? -45.546 12.350 -5.916 1.00 88.38 251 THR A O 1
ATOM 1986 N N . GLN A 1 252 ? -44.871 13.298 -3.998 1.00 87.06 252 GLN A N 1
ATOM 1987 C CA . GLN A 1 252 ? -45.654 12.447 -3.083 1.00 87.06 252 GLN A CA 1
ATOM 1988 C C . GLN A 1 252 ? -45.242 10.958 -3.009 1.00 87.06 252 GLN A C 1
ATOM 1990 O O . GLN A 1 252 ? -45.898 10.192 -2.308 1.00 87.06 252 GLN A O 1
ATOM 1995 N N . VAL A 1 253 ? -44.124 10.555 -3.630 1.00 89.94 253 VAL A N 1
ATOM 1996 C CA . VAL A 1 253 ? -43.546 9.201 -3.496 1.00 89.94 253 VAL A CA 1
ATOM 1997 C C . VAL A 1 253 ? -42.445 9.162 -2.427 1.00 89.94 253 VAL A C 1
ATOM 1999 O O . VAL A 1 253 ? -41.555 10.028 -2.398 1.00 89.94 253 VAL A O 1
ATOM 2002 N N . ILE A 1 254 ? -42.492 8.142 -1.564 1.00 89.69 254 ILE A N 1
ATOM 2003 C CA . ILE A 1 254 ? -41.569 7.943 -0.435 1.00 89.69 254 ILE A CA 1
ATOM 2004 C C . ILE A 1 254 ? -40.369 7.086 -0.840 1.00 89.69 254 ILE A C 1
ATOM 2006 O O . ILE A 1 254 ? -40.518 6.001 -1.400 1.00 89.69 254 ILE A O 1
ATOM 2010 N N . THR A 1 255 ? -39.168 7.534 -0.468 1.00 87.25 255 THR A N 1
ATOM 2011 C CA . THR A 1 255 ? -37.923 6.769 -0.619 1.00 87.25 255 THR A CA 1
ATOM 2012 C C . THR A 1 255 ? -37.791 5.730 0.502 1.00 87.25 255 THR A C 1
ATOM 2014 O O . THR A 1 255 ? -37.047 5.915 1.458 1.00 87.25 255 THR A O 1
ATOM 2017 N N . SER A 1 256 ? -38.568 4.651 0.414 1.00 85.56 256 SER A N 1
ATOM 2018 C CA . SER A 1 256 ? -38.552 3.515 1.346 1.00 85.56 256 SER A CA 1
ATOM 2019 C C . SER A 1 256 ? -38.849 2.213 0.598 1.00 85.56 256 SER A C 1
ATOM 2021 O O . SER A 1 256 ? -39.335 2.245 -0.529 1.00 85.56 256 SER A O 1
ATOM 2023 N N . VAL A 1 257 ? -38.538 1.070 1.213 1.00 84.31 257 VAL A N 1
ATOM 2024 C CA . VAL A 1 257 ? -38.902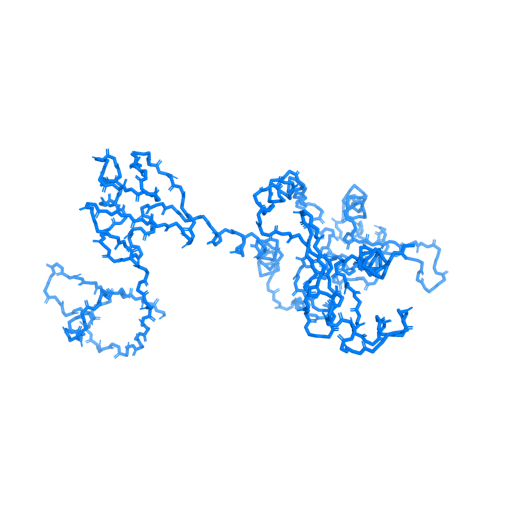 -0.264 0.697 1.00 84.31 257 VAL A CA 1
ATOM 2025 C C . VAL A 1 257 ? -40.373 -0.591 1.003 1.00 84.31 257 VAL A C 1
ATOM 2027 O O . VAL A 1 257 ? -40.999 -1.357 0.278 1.00 84.31 257 VAL A O 1
ATOM 2030 N N . SER A 1 258 ? -40.926 -0.005 2.070 1.00 83.19 258 SER A N 1
ATOM 2031 C CA . SER A 1 258 ? -42.300 -0.219 2.545 1.00 83.19 258 SER A CA 1
ATOM 2032 C C . SER A 1 258 ? -42.807 0.992 3.336 1.00 83.19 258 SER A C 1
ATOM 2034 O O . SER A 1 258 ? -42.003 1.682 3.969 1.00 83.19 258 SER A O 1
ATOM 2036 N N . ASP A 1 259 ? -44.123 1.212 3.355 1.00 86.44 259 ASP A N 1
ATOM 2037 C CA . ASP A 1 259 ? -44.788 2.272 4.125 1.00 86.44 259 ASP A CA 1
ATOM 2038 C C . ASP A 1 259 ? -45.945 1.700 4.957 1.00 86.44 259 ASP A C 1
ATOM 2040 O O . ASP A 1 259 ? -46.745 0.905 4.469 1.00 86.44 259 ASP A O 1
ATOM 2044 N N . ASP A 1 260 ? -46.049 2.123 6.214 1.00 82.56 260 ASP A N 1
ATOM 2045 C CA . ASP A 1 260 ? -47.075 1.703 7.177 1.00 82.56 260 ASP A CA 1
ATOM 2046 C C . ASP A 1 260 ? -48.409 2.454 7.011 1.00 82.56 260 ASP A C 1
ATOM 2048 O O . ASP A 1 260 ? -49.418 2.077 7.606 1.00 82.56 260 ASP A O 1
ATOM 2052 N N . ARG A 1 261 ? -48.430 3.516 6.196 1.00 85.00 261 ARG A N 1
ATOM 2053 C CA . ARG A 1 261 ? -49.585 4.402 5.980 1.00 85.00 261 ARG A CA 1
ATOM 2054 C C . ARG A 1 261 ? -50.153 4.315 4.562 1.00 85.00 261 ARG A C 1
ATOM 2056 O O . ARG A 1 261 ? -50.954 5.165 4.178 1.00 85.00 261 ARG A O 1
ATOM 2063 N N . GLY A 1 262 ? -49.753 3.298 3.798 1.00 82.75 262 GLY A N 1
ATOM 2064 C CA . GLY A 1 262 ? -50.281 3.009 2.462 1.00 82.75 262 GLY A CA 1
ATOM 2065 C C . GLY A 1 262 ? -49.915 4.037 1.388 1.00 82.75 262 GLY A C 1
ATOM 2066 O O . GLY A 1 262 ? -50.601 4.123 0.371 1.00 82.75 262 GLY A O 1
ATOM 2067 N N . ARG A 1 263 ? -48.873 4.845 1.602 1.00 88.88 263 ARG A N 1
ATOM 2068 C CA . ARG A 1 263 ? -48.379 5.805 0.606 1.00 88.88 263 ARG A CA 1
ATOM 2069 C C . ARG A 1 263 ? -47.507 5.086 -0.418 1.00 88.88 263 ARG A C 1
ATOM 2071 O O . ARG A 1 263 ? -46.825 4.121 -0.085 1.00 88.88 263 ARG A O 1
ATOM 2078 N N . THR A 1 264 ? -47.499 5.588 -1.651 1.00 89.19 264 THR A N 1
ATOM 2079 C CA . THR A 1 264 ? -46.679 5.023 -2.727 1.00 89.19 264 THR A CA 1
ATOM 2080 C C . THR A 1 264 ? -45.196 5.154 -2.398 1.00 89.19 264 THR A C 1
ATOM 2082 O O . THR A 1 264 ? -44.701 6.246 -2.087 1.00 89.19 264 THR A O 1
ATOM 2085 N N . VAL A 1 265 ? -44.481 4.040 -2.496 1.00 92.12 265 VAL A N 1
ATOM 2086 C CA . VAL A 1 265 ? -43.036 3.961 -2.282 1.00 92.12 265 VAL A CA 1
ATOM 2087 C C . VAL A 1 265 ? -42.304 3.789 -3.607 1.00 92.12 265 VAL A C 1
ATOM 2089 O O . VAL A 1 265 ? -42.875 3.370 -4.610 1.00 92.12 265 VAL A O 1
ATOM 2092 N N . VAL A 1 266 ? -41.016 4.125 -3.637 1.00 90.69 266 VAL A N 1
ATOM 2093 C CA . VAL A 1 266 ? -40.208 4.022 -4.865 1.00 90.69 266 VAL A CA 1
ATOM 2094 C C . VAL A 1 266 ? -40.155 2.601 -5.433 1.00 90.69 266 VAL A C 1
ATOM 2096 O O . VAL A 1 266 ? -40.076 2.447 -6.646 1.00 90.69 266 VAL A O 1
ATOM 2099 N N . THR A 1 267 ? -40.247 1.566 -4.594 1.00 89.12 267 THR A N 1
ATOM 2100 C CA . THR A 1 267 ? -40.247 0.161 -5.031 1.00 89.12 267 THR A CA 1
ATOM 2101 C C . THR A 1 267 ? -41.510 -0.228 -5.807 1.00 89.12 267 THR A C 1
ATOM 2103 O O . THR A 1 267 ? -41.447 -1.144 -6.624 1.00 89.12 267 THR A O 1
ATOM 2106 N N . ASP A 1 268 ? -42.625 0.502 -5.658 1.00 89.19 268 ASP A N 1
ATOM 2107 C CA . ASP A 1 268 ? -43.870 0.247 -6.404 1.00 89.19 268 ASP A CA 1
ATOM 2108 C C . ASP A 1 268 ? -43.723 0.465 -7.919 1.00 89.19 268 ASP A C 1
ATOM 2110 O O . ASP A 1 268 ? -44.519 -0.069 -8.693 1.00 89.19 268 ASP A O 1
ATOM 2114 N N . TYR A 1 269 ? -42.718 1.238 -8.344 1.00 89.50 269 TYR A N 1
ATOM 2115 C CA . TYR A 1 269 ? -42.430 1.535 -9.751 1.00 89.50 269 TYR A CA 1
ATOM 2116 C C . TYR A 1 269 ? -41.571 0.464 -10.437 1.00 89.50 269 TYR A C 1
ATOM 2118 O O . TYR A 1 269 ? -41.379 0.525 -11.647 1.00 89.50 269 TYR A O 1
ATOM 2126 N N . PHE A 1 270 ? -41.067 -0.517 -9.687 1.00 88.94 270 PHE A N 1
ATOM 2127 C CA . PHE A 1 270 ? -40.096 -1.502 -10.168 1.00 88.94 270 PHE A CA 1
ATOM 2128 C C . PHE A 1 270 ? -40.553 -2.940 -9.902 1.00 88.94 270 PHE A C 1
ATOM 2130 O O . PHE A 1 270 ? -39.767 -3.788 -9.489 1.00 88.94 270 PHE A O 1
ATOM 2137 N N . LYS A 1 271 ? -41.842 -3.220 -10.122 1.00 81.94 271 LYS A N 1
ATOM 2138 C CA . LYS A 1 271 ? -42.438 -4.544 -9.861 1.00 81.94 271 LYS A CA 1
ATOM 2139 C C . LYS A 1 271 ? -41.921 -5.645 -10.786 1.00 81.94 271 LYS A C 1
ATOM 2141 O O . LYS A 1 271 ? -41.987 -6.810 -10.415 1.00 81.94 271 LYS A O 1
ATOM 2146 N N . ASP A 1 272 ? -41.394 -5.266 -11.947 1.00 83.38 272 ASP A N 1
ATOM 2147 C CA . ASP A 1 272 ? -40.861 -6.190 -12.954 1.00 83.38 272 ASP A CA 1
ATOM 2148 C C . ASP A 1 272 ? -39.395 -6.582 -12.689 1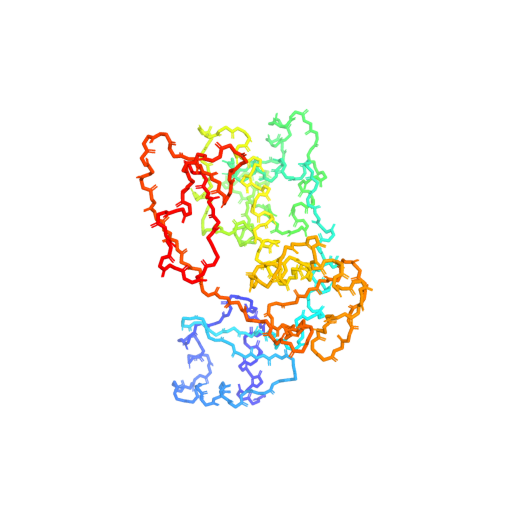.00 83.38 272 ASP A C 1
ATOM 2150 O O . ASP A 1 272 ? -38.798 -7.328 -13.460 1.00 83.38 272 ASP A O 1
ATOM 2154 N N . ILE A 1 273 ? -38.790 -6.066 -11.613 1.00 81.88 273 ILE A N 1
ATOM 2155 C CA . ILE A 1 273 ? -37.419 -6.385 -11.217 1.00 81.88 273 ILE A CA 1
ATOM 2156 C C . ILE A 1 273 ? -37.463 -7.464 -10.137 1.00 81.88 273 ILE A C 1
ATOM 2158 O O . ILE A 1 273 ? -37.926 -7.226 -9.024 1.00 81.88 273 ILE A O 1
ATOM 2162 N N . GLU A 1 274 ? -36.942 -8.648 -10.462 1.00 71.75 274 GLU A N 1
ATOM 2163 C CA . GLU A 1 274 ? -36.861 -9.778 -9.524 1.00 71.75 274 GLU A CA 1
ATOM 2164 C C . GLU A 1 274 ? -35.811 -9.555 -8.418 1.00 71.75 274 GLU A C 1
ATOM 2166 O O . GLU A 1 274 ? -35.885 -10.159 -7.347 1.00 71.75 274 GLU A O 1
ATOM 2171 N N . ALA A 1 275 ? -34.856 -8.647 -8.645 1.00 74.81 275 ALA A N 1
ATOM 2172 C CA . ALA A 1 275 ? -33.819 -8.296 -7.683 1.00 74.81 275 ALA A CA 1
ATOM 2173 C C . ALA A 1 275 ? -34.341 -7.396 -6.550 1.00 74.81 275 ALA A C 1
ATOM 2175 O O . ALA A 1 275 ? -35.190 -6.518 -6.727 1.00 74.81 275 ALA A O 1
ATOM 2176 N N . ARG A 1 276 ? -33.763 -7.556 -5.357 1.00 78.81 276 ARG A N 1
ATOM 2177 C CA . ARG A 1 276 ? -34.125 -6.749 -4.188 1.00 78.81 276 ARG A CA 1
ATOM 2178 C C . ARG A 1 276 ? -33.619 -5.308 -4.318 1.00 78.81 276 ARG A C 1
ATOM 2180 O O . ARG A 1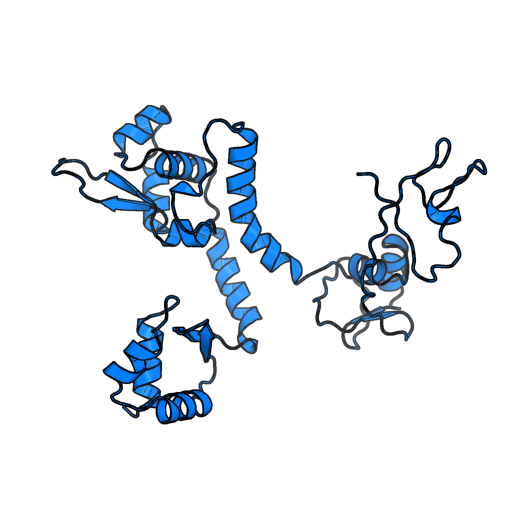 276 ? -32.416 -5.062 -4.359 1.00 78.81 276 ARG A O 1
ATOM 2187 N N . ILE A 1 277 ? -34.538 -4.345 -4.270 1.00 83.31 277 ILE A N 1
ATOM 2188 C CA . ILE A 1 277 ? -34.229 -2.918 -4.436 1.00 83.31 277 ILE A CA 1
ATOM 2189 C C . ILE A 1 277 ? -33.963 -2.238 -3.089 1.00 83.31 277 ILE A C 1
ATOM 2191 O O . ILE A 1 277 ? -34.747 -2.355 -2.144 1.00 83.31 277 ILE A O 1
ATOM 2195 N N . TYR A 1 278 ? -32.873 -1.470 -3.032 1.00 83.88 278 TYR A N 1
ATOM 2196 C CA . TYR A 1 278 ? -32.501 -0.630 -1.895 1.00 83.88 278 TYR A CA 1
ATOM 2197 C C . TYR A 1 278 ? -32.559 0.851 -2.290 1.00 83.88 278 TYR A C 1
ATOM 2199 O O . TYR A 1 278 ? -31.703 1.311 -3.045 1.00 83.88 278 TYR A O 1
ATOM 2207 N N . PRO A 1 279 ? -33.542 1.613 -1.784 1.00 86.19 279 PRO A N 1
ATOM 2208 C CA . PRO A 1 279 ? -33.621 3.047 -2.015 1.00 86.19 279 PRO A CA 1
ATOM 2209 C C . PRO A 1 279 ? -32.448 3.784 -1.366 1.00 86.19 279 PRO A C 1
ATOM 2211 O O . PRO A 1 279 ? -32.186 3.608 -0.175 1.00 86.19 279 PRO A O 1
ATOM 2214 N N . VAL A 1 280 ? -31.781 4.643 -2.133 1.00 82.06 280 VAL A N 1
ATOM 2215 C CA . VAL A 1 280 ? -30.733 5.550 -1.650 1.00 82.06 280 VAL A CA 1
ATOM 2216 C C . VAL A 1 280 ? -31.145 6.970 -2.018 1.00 82.06 280 VAL A C 1
ATOM 2218 O O . VAL A 1 280 ? -31.540 7.221 -3.155 1.00 82.06 280 VAL A O 1
ATOM 2221 N N . VAL A 1 281 ? -31.105 7.881 -1.046 1.00 75.31 281 VAL A N 1
ATOM 2222 C CA . VAL A 1 281 ? -31.282 9.317 -1.292 1.00 75.31 281 VAL A CA 1
ATOM 2223 C C . VAL A 1 281 ? -29.889 9.888 -1.525 1.00 75.31 281 VAL A C 1
ATOM 2225 O O . VAL A 1 281 ? -29.027 9.723 -0.661 1.00 75.31 281 VAL A O 1
ATOM 2228 N N . VAL A 1 282 ? -29.682 10.488 -2.694 1.00 58.56 282 VAL A N 1
ATOM 2229 C CA . VAL A 1 282 ? -28.497 11.290 -3.019 1.00 58.56 282 VAL A CA 1
ATOM 2230 C C . VAL A 1 282 ? -28.904 12.752 -2.974 1.00 58.56 282 VAL A C 1
ATOM 2232 O O . VAL A 1 282 ? -30.033 13.038 -3.442 1.00 58.56 282 VAL A O 1
#

Mean predicted aligned error: 19.47 Å

Foldseek 3Di:
DPLLVVQCVQQVVCAPVADFQVRSCVVSVDDPVVVVVSQVPRDDPFWHWDDDPRGIHIDGDPVCVVVVVVVVVVVVVLDQDPLLVLLLVCQLVPPQAFLVRSCVVVVHHNVVSVVSCVVVQQKDWDDPPVDPTTTIHGDVVVCVLQVHPDSVPDDDPVDDPVVVVVSVVVSNCVVVVVVVLFWDFQLVVCVQLVNDHSVVSLVQLCVQQKDWQNHGHNDGRHIHGPPIFMDGNNRTGDRDDDDDDDDPDDPQEDQDPDDPVPTHHPVVVVPVDPDDDHGDDD

Sequence (282 aa):
MDNHGILESLLFTAGDEGLDEKQLLEILDISKDQLVELIENYSSHGLIIQRFGTTYVLTTKKEASMYIEQLIEQKSQMKLSQAAMEVLSIIAYNQPLSRSDIELIRSINSDGAVKTLIAKGLVEAKVVNEQRSQQLITTDLFLNVFGISNIEDLPTTEEDDEEMDAFFSNLVNQKEKIMTKELERLQKRIANSGYTSRRKAETLISEGKVKVNGTTVTELGTKVKPSDTIEVEGIKIELEDKIYILFHKPTQVITSVSDDRGRTVVTDYFKDIEARIYPVVV

InterPro domains:
  IPR002942 RNA-binding S4 domain [PF01479] (184-230)
  IPR002942 RNA-binding S4 domain [SM00363] (184-243)
  IPR005234 Chromosome segregation/condensation protein ScpB [MF_01804] (1-173)
  IPR005234 Chromosome segregation/condensation protein ScpB [PF04079] (6-156)
  IPR005234 Chromosome segregation/condensation protein ScpB [PTHR34298] (2-209)
  IPR005234 Chromosome segregation/condensation protein ScpB [TIGR00281] (6-164)
  IPR020094 Pseudouridine synthase TruA/RsuA/RluB/E/F, N-terminal [G3DSA:3.30.70.580] (237-281)
  IPR036388 Winged helix-like DNA-binding domain superfamily [G3DSA:1.10.10.10] (2-74)
  IPR036388 Winged helix-like DNA-binding domain superfamily [G3DSA:1.10.10.10] (75-157)
  IPR036390 Winged helix DNA-binding domain superfamily [SSF46785] (4-72)
  IPR036390 Winged helix DNA-binding domain superfamily [SSF46785] (77-148)
  IPR036986 RNA-binding S4 domain superfamily [G3DSA:3.10.290.10] (178-236)

Secondary structure (DSSP, 8-state):
--HHHHHHHHHHHHGGG-EEHHHHHHHHT--HHHHHHHHHT---SSEEEEEETTEEEEEE-GGGHHHHHHHHHHHHT-PPPHHHHHHHHHHHHH-SEEHHHHHHHHSS--HHHHHHHHHTTSEEEE--TT-SSPEEEE-HHHHHHHT-SSGGGSPPTTS-HHHHHHHHHHHHHHHHHHHGGG-EEHHHHHHHTTSS-HHHHHHHHHTT-EEETTEEE--TT-EE-TT--EEETTEEE-PPPPPP----PPTT-BSSS--TT---BGGGG-TT--SPP-----

Nearest PDB structures (foldseek):
  3w6j-assembly1_C  TM=5.486E-01  e=5.376E-13  Geobacillus stearothermophilus
  4i98-assembly1_B  TM=5.037E-01  e=7.720E-13  Streptococcus pneumoniae P1031
  4i98-assembly1_C  TM=5.640E-01  e=1.098E-11  Streptococcus pneumoniae P1031
  2z99-assembly1_A-2  TM=5.141E-01  e=6.572E-09  Mycobacterium tuberculosis
  1t6s-assembly1_A  TM=4.921E-01  e=3.595E-09  Chlorobaculum tepidum TLS

pLDDT: mean 80.35, std 13.98, range [36.16, 96.44]